Protein AF-0000000087668836 (afdb_homodimer)

Organism: NCBI:txid484088

Sequence (204 aa):
MNFQMLLDLPRLQRLVADLQRLKVGSVKASSLLDIPTLNDWSFTKRAEACLAGVVHDHPTLPDGHQIITSQLFAHYVEDDKHFVRTLSRWYRIGSPAPEVKSMNFQMLLDLPRLQRLVADLQRLKVGSVKASSLLDIPTLNDWSFTKRAEACLAGVVHDHPTLPDGHQIITSQLFAHYVEDDKHFVRTLSRWYRIGSPAPEVKS

InterPro domains:
  IPR046574 Protein of unknown function DUF6634 [PF20339] (30-95)

Foldseek 3Di:
DDKDFPDDPVVVVVVVVVVVCVVVVNDDPVVVPPDDDDPPDDDDDDDADWDWDFDDPDPPDHGGDIDTFAHWTMWDDDPNWIWTQHPVGIDTDDDDDDPPDD/DDKDFPDDPVVVVVVVVVVVCVVVVNDDPVVVPPDDDDPPDDDDDDDADWDWDFDDPDPPDHGGDIDTFAHWTMWDDDPNWIWTQHPVGIDTDDDDDDPPDD

pLDDT: mean 96.04, std 6.74, range [51.47, 98.88]

Nearest PDB structures (foldseek):
  6mf4-assembly1_A  TM=1.968E-01  e=4.634E+00  Saccharomyces cerevisiae S288C
  5yvq-assembly1_A  TM=1.169E-01  e=1.268E+00  Muvirus mu
  6mf4-assembly1_A  TM=1.969E-01  e=4.634E+00  Saccharomyces cerevisiae S288C
  5yvq-assembly1_A  TM=1.170E-01  e=1.268E+00  Muvirus mu

Radius of gyration: 19.55 Å; Cα contacts (8 Å, |Δi|>4): 421; chains: 2; bounding box: 45×54×46 Å

Secondary structure (DSSP, 8-state):
-EEEESS-HHHHHHHHHHHHHHHTT---GGG--SS-EEEEEEEEEEEEEEEEEEEES-SSSPTTEEEE---EEEEEEETTEEEEEESS-EEEE-PBPPP---/-EEEESS-HHHHHHHHHHHHHHHTT---GGG--SS-EEEEEEEEEEEEEEEEEEEES-SSSPTTEEEE---EEEEEEETTEEEEEESS-EEEE-PBPPP---

Solvent-accessible surface area (backbone atoms only — not comparable to full-atom values): 11352 Å² total; per-residue (Å²): 122,51,72,48,69,74,56,65,62,70,47,53,52,51,41,53,52,53,54,49,33,51,74,74,63,70,66,48,72,83,76,59,71,91,46,23,36,32,28,51,26,45,83,45,68,44,80,37,53,23,41,32,25,31,33,31,71,40,93,83,53,63,69,69,40,77,46,69,56,52,46,60,40,32,43,38,37,47,95,92,39,42,33,36,35,28,55,83,50,57,32,36,51,61,53,63,44,77,77,79,78,125,120,51,73,47,70,74,56,64,62,69,47,54,52,52,40,52,51,53,52,50,33,52,73,73,64,68,64,48,72,84,76,60,72,90,46,22,36,32,28,51,26,45,84,45,69,44,80,37,53,22,40,32,24,32,32,31,70,39,94,84,51,63,68,70,40,78,46,68,56,53,45,62,41,32,42,39,38,47,96,91,40,43,32,36,34,27,55,82,49,59,31,36,50,61,52,62,43,78,77,80,76,124

Structure (mmCIF, N/CA/C/O backbone):
data_AF-0000000087668836-model_v1
#
loop_
_entity.id
_entity.type
_entity.pdbx_description
1 polymer 'Uncharacterized protein'
#
loop_
_atom_site.group_PDB
_atom_site.id
_atom_site.type_symbol
_atom_site.label_atom_id
_atom_site.label_alt_id
_atom_site.label_comp_id
_atom_site.label_asym_id
_atom_site.label_entity_id
_atom_site.label_seq_id
_atom_site.pdbx_PDB_ins_code
_atom_site.Cartn_x
_atom_site.Cartn_y
_atom_site.Cartn_z
_atom_site.occupancy
_atom_site.B_iso_or_equiv
_atom_site.auth_seq_id
_atom_site.auth_comp_id
_atom_site.auth_asym_id
_atom_site.auth_atom_id
_atom_site.pdbx_PDB_model_num
ATOM 1 N N . MET A 1 1 ? -6.324 -25.719 1.537 1 81.25 1 MET A N 1
ATOM 2 C CA . MET A 1 1 ? -6.184 -24.312 1.185 1 81.25 1 MET A CA 1
ATOM 3 C C . MET A 1 1 ? -5.477 -23.547 2.297 1 81.25 1 MET A C 1
ATOM 5 O O . MET A 1 1 ? -5.836 -23.672 3.469 1 81.25 1 MET A O 1
ATOM 9 N N . ASN A 1 2 ? -4.348 -22.984 1.979 1 94.69 2 ASN A N 1
ATOM 10 C CA . ASN A 1 2 ? -3.578 -22.172 2.912 1 94.69 2 ASN A CA 1
ATOM 11 C C . ASN A 1 2 ? -3.324 -20.766 2.355 1 94.69 2 ASN A C 1
ATOM 13 O O . ASN A 1 2 ? -3.32 -20.578 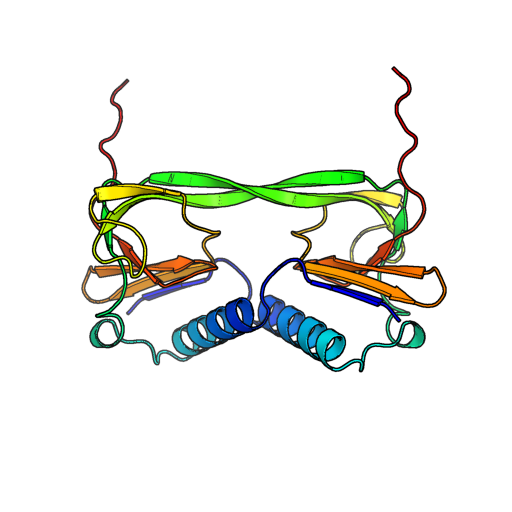1.14 1 94.69 2 ASN A O 1
ATOM 17 N N . PHE A 1 3 ? -3.336 -19.828 3.25 1 96.88 3 PHE A N 1
ATOM 18 C CA . PHE A 1 3 ? -3.004 -18.484 2.779 1 96.88 3 PHE A CA 1
ATOM 19 C C . PHE A 1 3 ? -2.244 -17.703 3.85 1 96.88 3 PHE A C 1
ATOM 21 O O . PHE A 1 3 ? -2.301 -18.062 5.031 1 96.88 3 PHE A O 1
ATOM 28 N N . GLN A 1 4 ? -1.453 -16.734 3.42 1 97.25 4 GLN A N 1
ATOM 29 C CA . GLN A 1 4 ? -0.744 -15.789 4.266 1 97.25 4 GLN A CA 1
ATOM 30 C C . GLN A 1 4 ? -1.009 -14.352 3.818 1 97.25 4 GLN A C 1
ATOM 32 O O . GLN A 1 4 ? -0.907 -14.039 2.631 1 97.25 4 GLN A O 1
ATOM 37 N N . MET A 1 5 ? -1.438 -13.547 4.762 1 97.62 5 MET A N 1
ATOM 38 C CA . MET A 1 5 ? -1.585 -12.125 4.484 1 97.62 5 MET A CA 1
ATOM 39 C C . MET A 1 5 ? -0.364 -11.344 4.965 1 97.62 5 MET A C 1
ATOM 41 O O . MET A 1 5 ? 0.106 -11.555 6.086 1 97.62 5 MET A O 1
ATOM 45 N N . LEU A 1 6 ? 0.096 -10.484 4.109 1 96.31 6 LEU A N 1
ATOM 46 C CA . LEU A 1 6 ? 1.335 -9.773 4.41 1 96.31 6 LEU A CA 1
ATOM 47 C C . LEU A 1 6 ? 1.049 -8.469 5.148 1 96.31 6 LEU A C 1
ATOM 49 O O . LEU A 1 6 ? 1.954 -7.875 5.734 1 96.31 6 LEU A O 1
ATOM 53 N N . LEU A 1 7 ? -0.198 -8.047 5.168 1 94.62 7 LEU A N 1
ATOM 54 C CA . LEU A 1 7 ? -0.606 -6.848 5.891 1 94.62 7 LEU A CA 1
ATOM 55 C C . LEU A 1 7 ? -1.899 -7.09 6.66 1 94.62 7 LEU A C 1
ATOM 57 O O . LEU A 1 7 ? -2.732 -7.898 6.246 1 94.62 7 LEU A O 1
ATOM 61 N N . ASP A 1 8 ? -2.059 -6.406 7.727 1 95.75 8 ASP A N 1
ATOM 62 C CA . ASP A 1 8 ? -3.242 -6.488 8.578 1 95.75 8 ASP A CA 1
ATOM 63 C C . ASP A 1 8 ? -4.48 -5.984 7.844 1 95.75 8 ASP A C 1
ATOM 65 O O . ASP A 1 8 ? -4.543 -4.816 7.449 1 95.75 8 ASP A O 1
ATOM 69 N N . LEU A 1 9 ? -5.48 -6.867 7.684 1 98.25 9 LEU A N 1
ATOM 70 C CA . LEU A 1 9 ? -6.676 -6.523 6.922 1 98.25 9 LEU A CA 1
ATOM 71 C C . LEU A 1 9 ? -7.418 -5.359 7.566 1 98.25 9 LEU A C 1
ATOM 73 O O . LEU A 1 9 ? -7.836 -4.426 6.879 1 98.25 9 LEU A O 1
ATOM 77 N N . PRO A 1 10 ? -7.633 -5.301 8.898 1 98.25 10 PRO A N 1
ATOM 78 C CA . PRO A 1 10 ? -8.312 -4.16 9.516 1 98.25 10 PRO A CA 1
ATOM 79 C C . PRO A 1 10 ? -7.629 -2.828 9.211 1 98.25 10 PRO A C 1
ATOM 81 O O . PRO A 1 10 ? -8.297 -1.8 9.086 1 98.25 10 PRO A O 1
ATOM 84 N N . ARG A 1 11 ? -6.352 -2.861 9.102 1 97.88 11 ARG A N 1
ATOM 85 C CA . ARG A 1 11 ? -5.609 -1.648 8.766 1 97.88 11 ARG A CA 1
ATOM 86 C C . ARG A 1 11 ? -5.969 -1.151 7.371 1 97.88 11 ARG A C 1
ATOM 88 O O . ARG A 1 11 ? -6.172 0.047 7.168 1 97.88 11 ARG A O 1
ATOM 95 N N . LEU A 1 12 ? -6.047 -2.029 6.422 1 98.56 12 LEU A N 1
ATOM 96 C CA . LEU A 1 12 ? -6.422 -1.689 5.055 1 98.56 12 LEU A CA 1
ATOM 97 C C . LEU A 1 12 ? -7.871 -1.213 4.992 1 98.56 12 LEU A C 1
ATOM 99 O O . LEU A 1 12 ? -8.188 -0.281 4.25 1 98.56 12 LEU A O 1
ATOM 103 N N . GLN A 1 13 ? -8.711 -1.855 5.77 1 98.81 13 GLN A N 1
ATOM 104 C CA . GLN A 1 13 ? -10.125 -1.483 5.801 1 98.81 13 GLN A CA 1
ATOM 105 C C . GLN A 1 13 ? -10.312 -0.081 6.371 1 98.81 13 GLN A C 1
ATOM 107 O O . GLN A 1 13 ? -11.141 0.689 5.883 1 98.81 13 GLN A O 1
ATOM 112 N N . ARG A 1 14 ? -9.555 0.248 7.391 1 98.38 14 ARG A N 1
ATOM 113 C CA . ARG A 1 14 ? -9.617 1.592 7.957 1 98.38 14 ARG A CA 1
ATOM 114 C C . ARG A 1 14 ? -9.141 2.633 6.949 1 98.38 14 ARG A C 1
ATOM 116 O O . ARG A 1 14 ? -9.711 3.725 6.863 1 98.38 14 ARG A O 1
ATOM 123 N N . LEU A 1 15 ? -8.102 2.262 6.191 1 98.69 15 LEU A N 1
ATOM 124 C CA . LEU A 1 15 ? -7.617 3.15 5.141 1 98.69 15 LEU A CA 1
ATOM 125 C C . LEU A 1 15 ? -8.703 3.404 4.102 1 98.69 15 LEU A C 1
ATOM 127 O O . LEU A 1 15 ? -8.992 4.555 3.764 1 98.69 15 LEU A O 1
ATOM 131 N N . VAL A 1 16 ? -9.32 2.379 3.607 1 98.81 16 VAL A N 1
ATOM 132 C CA . VAL A 1 16 ? -10.344 2.494 2.578 1 98.81 16 VAL A CA 1
ATOM 133 C C . VAL A 1 16 ? -11.516 3.328 3.102 1 98.81 16 VAL A C 1
ATOM 135 O O . VAL A 1 16 ? -12.062 4.164 2.379 1 98.81 16 VAL A O 1
ATOM 138 N N . ALA A 1 17 ? -11.867 3.125 4.379 1 98.56 17 ALA A N 1
ATOM 139 C CA . ALA A 1 17 ? -12.938 3.904 4.988 1 98.56 17 ALA A CA 1
ATOM 140 C C . ALA A 1 17 ? -12.594 5.391 5.008 1 98.56 17 ALA A C 1
ATOM 142 O O . ALA A 1 17 ? -13.43 6.234 4.691 1 98.56 17 ALA A O 1
ATOM 143 N N . ASP A 1 18 ? -11.414 5.691 5.41 1 98.38 18 ASP A N 1
ATOM 144 C CA . ASP A 1 18 ? -10.984 7.086 5.473 1 98.38 18 ASP A CA 1
ATOM 145 C C . ASP A 1 18 ? -10.969 7.719 4.086 1 98.38 18 ASP A C 1
ATOM 147 O O . ASP A 1 18 ? -11.375 8.867 3.914 1 98.38 18 ASP A O 1
ATOM 151 N N . LEU A 1 19 ? -10.539 6.992 3.047 1 98.44 19 LEU A N 1
ATOM 152 C CA . LEU A 1 19 ? -10.477 7.512 1.685 1 98.44 19 LEU A CA 1
ATOM 153 C C . LEU A 1 19 ? -11.875 7.715 1.117 1 98.44 19 LEU A C 1
ATOM 155 O O . LEU A 1 19 ? -12.117 8.672 0.374 1 98.44 19 LEU A O 1
ATOM 159 N N . GLN A 1 20 ? -12.789 6.801 1.473 1 98.38 20 GLN A N 1
ATOM 160 C CA . GLN A 1 20 ? -14.18 6.969 1.072 1 98.38 20 GLN A CA 1
ATOM 161 C C . GLN A 1 20 ? -14.773 8.242 1.672 1 98.38 20 GLN A C 1
ATOM 163 O O . GLN A 1 20 ? -15.484 8.984 0.989 1 98.38 20 GLN A O 1
ATOM 168 N N . ARG A 1 21 ? -14.531 8.445 2.945 1 97.44 21 ARG A N 1
ATOM 169 C CA . ARG A 1 21 ? -15.016 9.664 3.596 1 97.44 21 ARG A CA 1
ATOM 170 C C . ARG A 1 21 ? -14.477 10.906 2.902 1 97.44 21 ARG A C 1
ATOM 172 O O . ARG A 1 21 ? -15.188 11.906 2.758 1 97.44 21 ARG A O 1
ATOM 179 N N . LEU A 1 22 ? -13.195 10.883 2.486 1 96.75 22 LEU A N 1
ATOM 180 C CA . LEU A 1 22 ? -12.609 11.992 1.743 1 96.75 22 LEU A CA 1
ATOM 181 C C . LEU A 1 22 ? -13.352 12.227 0.43 1 96.75 22 LEU A C 1
ATOM 183 O O . LEU A 1 22 ? -13.711 13.359 0.103 1 96.75 22 LEU A O 1
ATOM 187 N N . LYS A 1 23 ? -13.578 11.141 -0.277 1 96.38 23 LYS A N 1
ATOM 188 C CA . LYS A 1 23 ? -14.195 11.203 -1.596 1 96.38 23 LYS A CA 1
ATOM 189 C C . LYS A 1 23 ? -15.586 11.836 -1.517 1 96.38 23 LYS A C 1
ATOM 191 O O . LYS A 1 23 ? -15.969 12.625 -2.385 1 96.38 23 LYS A O 1
ATOM 196 N N . VAL A 1 24 ? -16.312 11.57 -0.438 1 96.56 24 VAL A N 1
ATOM 197 C CA . VAL A 1 24 ? -17.688 12.039 -0.368 1 96.56 24 VAL A CA 1
ATOM 198 C C . VAL A 1 24 ? -17.75 13.359 0.389 1 96.56 24 VAL A C 1
ATOM 200 O O . VAL A 1 24 ? -18.828 13.898 0.627 1 96.56 24 VAL A O 1
ATOM 203 N N . GLY A 1 25 ? -16.641 13.82 0.886 1 94.44 25 GLY A N 1
ATOM 204 C CA . GLY A 1 25 ? -16.562 15.141 1.49 1 94.44 25 GLY A CA 1
ATOM 205 C C . GLY A 1 25 ? -17 15.156 2.941 1 94.44 25 GLY A C 1
ATOM 206 O O . GLY A 1 25 ? -17.469 16.188 3.441 1 94.44 25 GLY A O 1
ATOM 207 N N . SER A 1 26 ? -16.844 13.984 3.641 1 95.38 26 SER A N 1
ATOM 208 C CA . SER A 1 26 ? -17.328 13.914 5.012 1 95.38 26 SER A CA 1
ATOM 209 C C . SER A 1 26 ? -16.188 14.047 6.016 1 95.38 26 SER A C 1
ATOM 211 O O . SER A 1 26 ? -16.406 13.961 7.227 1 95.38 26 SER A O 1
ATOM 213 N N . VAL A 1 27 ? -15.039 14.211 5.594 1 95.06 27 VAL A N 1
ATOM 214 C CA . VAL A 1 27 ? -13.922 14.484 6.492 1 95.06 27 VAL A CA 1
ATOM 215 C C . VAL A 1 27 ? -13.867 15.977 6.809 1 95.06 27 VAL A C 1
ATOM 217 O O . VAL A 1 27 ? -13.984 16.812 5.91 1 95.06 27 VAL A O 1
ATOM 220 N N . LYS A 1 28 ? -13.75 16.266 8.086 1 94.25 28 LYS A N 1
ATOM 221 C CA . LYS A 1 28 ? -13.508 17.609 8.562 1 94.25 28 LYS A CA 1
ATOM 222 C C . LYS A 1 28 ? -12.234 17.688 9.398 1 94.25 28 LYS A C 1
ATOM 224 O O . LYS A 1 28 ? -11.945 16.781 10.188 1 94.25 28 LYS A O 1
ATOM 229 N N . ALA A 1 29 ? -11.547 18.781 9.188 1 93.62 29 ALA A N 1
ATOM 230 C CA . ALA A 1 29 ? -10.328 18.984 9.969 1 93.62 29 ALA A CA 1
ATOM 231 C C . ALA A 1 29 ? -10.609 18.875 11.469 1 93.62 29 ALA A C 1
ATOM 233 O O . ALA A 1 29 ? -9.797 18.344 12.219 1 93.62 29 ALA A O 1
ATOM 234 N N . SER A 1 30 ? -11.719 19.328 11.891 1 92.06 30 SER A N 1
ATOM 235 C CA . SER A 1 30 ? -12.086 19.328 13.305 1 92.06 30 SER A CA 1
ATOM 236 C C . SER A 1 30 ? -12.273 17.922 13.844 1 92.06 30 SER A C 1
ATOM 238 O O . SER A 1 30 ? -12.211 17.688 15.055 1 92.06 30 SER A O 1
ATOM 240 N N . SER A 1 31 ? -12.508 16.984 12.859 1 91.06 31 SER A N 1
ATOM 241 C CA . SER A 1 31 ? -12.68 15.594 13.273 1 91.06 31 SER A CA 1
ATOM 242 C C . SER A 1 31 ? -11.344 14.859 13.352 1 91.06 31 SER A C 1
ATOM 244 O O . SER A 1 31 ? -11.258 13.766 13.906 1 91.06 31 SER A O 1
ATOM 246 N N . LEU A 1 32 ? -10.281 15.484 12.812 1 93 32 LEU A N 1
ATOM 247 C CA . LEU A 1 32 ? -8.938 14.922 12.836 1 93 32 LEU A CA 1
ATOM 248 C C . LEU A 1 32 ? -8.109 15.523 13.969 1 93 32 LEU A C 1
ATOM 250 O O . LEU A 1 32 ? -7 16.016 13.742 1 93 32 LEU A O 1
ATOM 254 N N . LEU A 1 33 ? -8.531 15.695 15.188 1 85.06 33 LEU A N 1
ATOM 255 C CA . LEU A 1 33 ? -7.859 16.406 16.266 1 85.06 33 LEU A CA 1
ATOM 256 C C . LEU A 1 33 ? -6.988 15.445 17.078 1 85.06 33 LEU A C 1
ATOM 258 O O . LEU A 1 33 ? -6.016 15.867 17.703 1 85.06 33 LEU A O 1
ATOM 262 N N . ASP A 1 34 ? -7.191 14.078 17.031 1 90.56 34 ASP A N 1
ATOM 263 C CA . ASP A 1 34 ? -6.422 13.125 17.828 1 90.56 34 ASP A CA 1
ATOM 264 C C . ASP A 1 34 ? -5.445 12.336 16.953 1 90.56 34 ASP A C 1
ATOM 266 O O . ASP A 1 34 ? -5.27 11.133 17.141 1 90.56 34 ASP A O 1
ATOM 270 N N . ILE A 1 35 ? -4.832 13.125 16.047 1 98 35 ILE A N 1
ATOM 271 C CA . ILE A 1 35 ? -3.877 12.453 15.18 1 98 35 ILE A CA 1
ATOM 272 C C . ILE A 1 35 ? -2.48 13.023 15.398 1 98 35 ILE A C 1
ATOM 274 O O . ILE A 1 35 ? -2.332 14.164 15.852 1 98 35 ILE A O 1
ATOM 278 N N . PRO A 1 36 ? -1.409 12.289 15.172 1 98.56 36 PRO A N 1
ATOM 279 C CA . PRO A 1 36 ? -0.043 12.781 15.344 1 98.56 36 PRO A CA 1
ATOM 280 C C . PRO A 1 36 ? 0.308 13.898 14.352 1 98.56 36 PRO A C 1
ATOM 282 O O . PRO A 1 36 ? -0.307 14 13.289 1 98.56 36 PRO A O 1
ATOM 285 N N . THR A 1 37 ? 1.262 14.734 14.766 1 98.69 37 THR A N 1
ATOM 286 C CA . THR A 1 37 ? 1.821 15.766 13.906 1 98.69 37 THR A CA 1
ATOM 287 C C . THR A 1 37 ? 3.221 15.383 13.438 1 98.69 37 THR A C 1
ATOM 289 O O . THR A 1 37 ? 4.027 14.883 14.219 1 98.69 37 THR A O 1
ATOM 292 N N . LEU A 1 38 ? 3.562 15.664 12.203 1 98.88 38 LEU A N 1
ATOM 293 C CA . LEU A 1 38 ? 4.895 15.445 11.648 1 98.88 38 LEU A CA 1
ATOM 294 C C . LEU A 1 38 ? 5.555 16.766 11.289 1 98.88 38 LEU A C 1
ATOM 296 O O . LEU A 1 38 ? 5.09 17.484 10.391 1 98.88 38 LEU A O 1
ATOM 300 N N . ASN A 1 39 ? 6.59 17.109 11.945 1 98.69 39 ASN A N 1
ATOM 301 C CA . ASN A 1 39 ? 7.359 18.312 11.703 1 98.69 39 ASN A CA 1
ATOM 302 C C . ASN A 1 39 ? 8.711 18.016 11.062 1 98.69 39 ASN A C 1
ATOM 304 O O . ASN A 1 39 ? 9.117 16.844 10.992 1 98.69 39 ASN A O 1
ATOM 308 N N . ASP A 1 40 ? 9.391 19.062 10.523 1 98.56 40 ASP A N 1
ATOM 309 C CA . ASP A 1 40 ? 10.68 18.891 9.859 1 98.56 40 ASP A CA 1
ATOM 310 C C . ASP A 1 40 ? 10.633 17.75 8.852 1 98.56 40 ASP A C 1
ATOM 312 O O . ASP A 1 40 ? 11.523 16.891 8.828 1 98.56 40 ASP A O 1
ATOM 316 N N . TRP A 1 41 ? 9.516 17.781 8.195 1 98.81 41 TRP A N 1
ATOM 317 C CA . TRP A 1 41 ? 9.258 16.641 7.328 1 98.81 41 TRP A CA 1
ATOM 318 C C . TRP A 1 41 ? 9.883 16.844 5.953 1 98.81 41 TRP A C 1
ATOM 320 O O . TRP A 1 41 ? 10.117 17.984 5.535 1 98.81 41 TRP A O 1
ATOM 330 N N . SER A 1 42 ? 10.172 15.766 5.227 1 98.75 42 SER A N 1
ATOM 331 C CA . SER A 1 42 ? 10.586 15.727 3.826 1 98.75 42 SER A CA 1
ATOM 332 C C . SER A 1 42 ? 10.062 14.469 3.131 1 98.75 42 SER A C 1
ATOM 334 O O . SER A 1 42 ? 9.797 13.453 3.781 1 98.75 42 SER A O 1
ATOM 336 N N . PHE A 1 43 ? 9.906 14.602 1.8 1 98.44 43 PHE A N 1
ATOM 337 C CA . PHE A 1 43 ? 9.555 13.43 1.01 1 98.44 43 PHE A CA 1
ATOM 338 C C . PHE A 1 43 ? 10.711 12.438 0.959 1 98.44 43 PHE A C 1
ATOM 340 O O . PHE A 1 43 ? 11.867 12.844 0.849 1 98.44 43 PHE A O 1
ATOM 347 N N . THR A 1 44 ? 10.391 11.219 1.055 1 98.5 44 THR A N 1
ATOM 348 C CA . THR A 1 44 ? 11.344 10.141 0.849 1 98.5 44 THR A CA 1
ATOM 349 C C . THR A 1 44 ? 10.648 8.906 0.274 1 98.5 44 THR A C 1
ATOM 351 O O . THR A 1 44 ? 9.555 9.008 -0.287 1 98.5 44 THR A O 1
ATOM 354 N N . LYS A 1 45 ? 11.336 7.797 0.231 1 98.56 45 LYS A N 1
ATOM 355 C CA . LYS A 1 45 ? 10.789 6.555 -0.306 1 98.56 45 LYS A CA 1
ATOM 356 C C . LYS A 1 45 ? 11.117 5.371 0.599 1 98.56 45 LYS A C 1
ATOM 358 O O . LYS A 1 45 ? 12.125 5.387 1.312 1 98.56 45 LYS A O 1
ATOM 363 N N . ARG A 1 46 ? 10.242 4.441 0.598 1 97.94 46 ARG A N 1
ATOM 364 C CA . ARG A 1 46 ? 10.508 3.17 1.268 1 97.94 46 ARG A CA 1
ATOM 365 C C . ARG A 1 46 ? 10.328 1.998 0.311 1 97.94 46 ARG A C 1
ATOM 367 O O . ARG A 1 46 ? 9.602 2.105 -0.682 1 97.94 46 ARG A O 1
ATOM 374 N N . ALA A 1 47 ? 11 0.891 0.673 1 98 47 ALA A N 1
ATOM 375 C CA . ALA A 1 47 ? 10.93 -0.311 -0.154 1 98 47 ALA A CA 1
ATOM 376 C C . ALA A 1 47 ? 9.727 -1.164 0.218 1 98 47 ALA A C 1
ATOM 378 O O . ALA A 1 47 ? 9.438 -1.363 1.4 1 98 47 ALA A O 1
ATOM 379 N N . GLU A 1 48 ? 9.016 -1.627 -0.856 1 97.81 48 GLU A N 1
ATOM 380 C CA . GLU A 1 48 ? 7.945 -2.598 -0.668 1 97.81 48 GLU A CA 1
ATOM 381 C C . GLU A 1 48 ? 8.203 -3.867 -1.475 1 97.81 48 GLU A C 1
ATOM 383 O O . GLU A 1 48 ? 8.688 -3.803 -2.607 1 97.81 48 GLU A O 1
ATOM 388 N N . ALA A 1 49 ? 7.852 -4.992 -0.945 1 98.06 49 ALA A N 1
ATOM 389 C CA . ALA A 1 49 ? 8.062 -6.285 -1.592 1 98.06 49 ALA A CA 1
ATOM 390 C C . ALA A 1 49 ? 7.152 -6.449 -2.805 1 98.06 49 ALA A C 1
ATOM 392 O O . ALA A 1 49 ? 5.957 -6.156 -2.732 1 98.06 49 ALA A O 1
ATOM 393 N N . CYS A 1 50 ? 7.727 -6.957 -3.893 1 98.75 50 CYS A N 1
ATOM 394 C CA . CYS A 1 50 ? 7.004 -7.281 -5.117 1 98.75 50 CYS A CA 1
ATOM 395 C C . CYS A 1 50 ? 7.699 -8.406 -5.875 1 98.75 50 CYS A C 1
ATOM 397 O O . CYS A 1 50 ? 8.594 -9.062 -5.336 1 98.75 50 CYS A O 1
ATOM 399 N N . LEU A 1 51 ? 7.191 -8.727 -7.02 1 98.81 51 LEU A N 1
ATOM 400 C CA . LEU A 1 51 ? 7.785 -9.773 -7.844 1 98.81 51 LEU A CA 1
ATOM 401 C C . LEU A 1 51 ? 8.203 -9.227 -9.203 1 98.81 51 LEU A C 1
ATOM 403 O O . LEU A 1 51 ? 7.516 -8.375 -9.773 1 98.81 51 LEU A O 1
ATOM 407 N N . ALA A 1 52 ? 9.297 -9.672 -9.695 1 98.88 52 ALA A N 1
ATOM 408 C CA . ALA A 1 52 ? 9.68 -9.539 -11.102 1 98.88 52 ALA A CA 1
ATOM 409 C C . ALA A 1 52 ? 9.477 -10.859 -11.844 1 98.88 52 ALA A C 1
ATOM 411 O O . ALA A 1 52 ? 9.695 -11.938 -11.281 1 98.88 52 ALA A O 1
ATOM 412 N N . GLY A 1 53 ? 9.039 -10.742 -13.109 1 98.81 53 GLY A N 1
ATOM 413 C CA . GLY A 1 53 ? 8.875 -11.961 -13.883 1 98.81 53 GLY A CA 1
ATOM 414 C C . GLY A 1 53 ? 8.312 -11.719 -15.273 1 98.81 53 GLY A C 1
ATOM 415 O O . GLY A 1 53 ? 8.195 -10.57 -15.703 1 98.81 53 GLY A O 1
ATOM 416 N N . VAL A 1 54 ? 8.031 -12.812 -15.953 1 98.88 54 VAL A N 1
ATOM 417 C CA . VAL A 1 54 ? 7.477 -12.797 -17.297 1 98.88 54 VAL A CA 1
ATOM 418 C C . VAL A 1 54 ? 5.98 -13.094 -17.25 1 98.88 54 VAL A C 1
ATOM 420 O O . VAL A 1 54 ? 5.57 -14.133 -16.719 1 98.88 54 VAL A O 1
ATOM 423 N N . VAL A 1 55 ? 5.156 -12.172 -17.812 1 98.81 55 VAL A N 1
ATOM 424 C CA . VAL A 1 55 ? 3.715 -12.281 -17.625 1 98.81 55 VAL A CA 1
ATOM 425 C C . VAL A 1 55 ? 3.068 -12.898 -18.859 1 98.81 55 VAL A C 1
ATOM 427 O O . VAL A 1 55 ? 3.529 -12.688 -19.984 1 98.81 55 VAL A O 1
ATOM 430 N N . HIS A 1 56 ? 2.023 -13.648 -18.656 1 98.5 56 HIS A N 1
ATOM 431 C CA . HIS A 1 56 ? 1.158 -14.211 -19.688 1 98.5 56 HIS A CA 1
ATOM 432 C C . HIS A 1 56 ? -0.313 -14.047 -19.328 1 98.5 56 HIS A C 1
ATOM 434 O O . HIS A 1 56 ? -0.663 -14.008 -18.141 1 98.5 56 HIS A O 1
ATOM 440 N N . ASP A 1 57 ? -1.223 -13.867 -20.375 1 97.94 57 ASP A N 1
ATOM 441 C CA . ASP A 1 57 ? -2.672 -13.781 -20.219 1 97.94 57 ASP A CA 1
ATOM 442 C C . ASP A 1 57 ? -3.062 -12.523 -19.438 1 97.94 57 ASP A C 1
ATOM 444 O O . ASP A 1 57 ? -4.012 -12.547 -18.656 1 97.94 57 ASP A O 1
ATOM 448 N N . HIS A 1 58 ? -2.16 -11.586 -19.516 1 97.88 58 HIS A N 1
ATOM 449 C CA . HIS A 1 58 ? -2.488 -10.305 -18.906 1 97.88 58 HIS A CA 1
ATOM 450 C C . HIS A 1 58 ? -3.553 -9.57 -19.719 1 97.88 58 HIS A C 1
ATOM 452 O O . HIS A 1 58 ? -3.531 -9.594 -20.953 1 97.88 58 HIS A O 1
ATOM 458 N N . PRO A 1 59 ? -4.438 -8.852 -19.109 1 96.25 59 PRO A N 1
ATOM 459 C CA . PRO A 1 59 ? -5.539 -8.211 -19.828 1 96.25 59 PRO A CA 1
ATOM 460 C C . PRO A 1 59 ? -5.055 -7.141 -20.812 1 96.25 59 PRO A C 1
ATOM 462 O O . PRO A 1 59 ? -5.699 -6.898 -21.828 1 96.25 59 PRO A O 1
ATOM 465 N N . THR A 1 60 ? -3.916 -6.555 -20.484 1 96.69 60 THR A N 1
ATOM 466 C CA . THR A 1 60 ? -3.555 -5.395 -21.297 1 96.69 60 THR A CA 1
ATOM 467 C C . THR A 1 60 ? -2.133 -5.531 -21.828 1 96.69 60 THR A C 1
ATOM 469 O O . THR A 1 60 ? -1.732 -4.797 -22.734 1 96.69 60 THR A O 1
ATOM 472 N N . LEU A 1 61 ? -1.33 -6.328 -21.219 1 97.38 61 LEU A N 1
ATOM 473 C CA . LEU A 1 61 ? 0.065 -6.477 -21.609 1 97.38 61 LEU A CA 1
ATOM 474 C C . LEU A 1 61 ? 0.246 -7.691 -22.516 1 97.38 61 LEU A C 1
ATOM 476 O O . LEU A 1 61 ? -0.396 -8.727 -22.312 1 97.38 61 LEU A O 1
ATOM 480 N N . PRO A 1 62 ? 1.166 -7.629 -23.453 1 97.62 62 PRO A N 1
ATOM 481 C CA . PRO A 1 62 ? 1.429 -8.789 -24.297 1 97.62 62 PRO A CA 1
ATOM 482 C C . PRO A 1 62 ? 2.088 -9.938 -23.547 1 97.62 62 PRO A C 1
ATOM 484 O O . PRO A 1 62 ? 2.863 -9.703 -22.609 1 97.62 62 PRO A O 1
ATOM 487 N N . ASP A 1 63 ? 1.763 -11.117 -24.047 1 98.31 63 ASP A N 1
ATOM 488 C CA . ASP A 1 63 ? 2.4 -12.297 -23.469 1 98.31 63 ASP A CA 1
ATOM 489 C C . ASP A 1 63 ? 3.92 -12.227 -23.625 1 98.31 63 ASP A C 1
ATOM 491 O O . ASP A 1 63 ? 4.426 -11.836 -24.672 1 98.31 63 ASP A O 1
ATOM 495 N N . GLY A 1 64 ? 4.605 -12.641 -22.547 1 98.38 64 GLY A N 1
ATOM 496 C CA . GLY A 1 64 ? 6.055 -12.719 -22.625 1 98.38 64 GLY A CA 1
ATOM 497 C C . GLY A 1 64 ? 6.75 -11.461 -22.156 1 98.38 64 GLY A C 1
ATOM 498 O O . GLY A 1 64 ? 7.98 -11.406 -22.109 1 98.38 64 GLY A O 1
ATOM 499 N N . HIS A 1 65 ? 6.027 -10.461 -21.797 1 98.38 65 HIS A N 1
ATOM 500 C CA . HIS A 1 65 ? 6.609 -9.211 -21.297 1 98.38 65 HIS A CA 1
ATOM 501 C C . HIS A 1 65 ? 7.168 -9.383 -19.891 1 98.38 65 HIS A C 1
ATOM 503 O O . HIS A 1 65 ? 6.547 -10.023 -19.047 1 98.38 65 HIS A O 1
ATOM 509 N N . GLN A 1 66 ? 8.367 -8.789 -19.672 1 98.62 66 GLN A N 1
ATOM 510 C CA . GLN A 1 66 ? 8.922 -8.688 -18.328 1 98.62 66 GLN A CA 1
ATOM 511 C C . GLN A 1 66 ? 8.242 -7.57 -17.531 1 98.62 66 GLN A C 1
ATOM 513 O O . GLN A 1 66 ? 8.133 -6.441 -18.016 1 98.62 66 GLN A O 1
ATOM 518 N N . ILE A 1 67 ? 7.793 -7.98 -16.297 1 98.75 67 ILE A N 1
ATOM 519 C CA . ILE A 1 67 ? 7.141 -6.949 -15.492 1 98.75 67 ILE A CA 1
ATOM 520 C C . ILE A 1 67 ? 7.68 -6.988 -14.062 1 98.75 67 ILE A C 1
ATOM 522 O O . ILE A 1 67 ? 8.344 -7.949 -13.672 1 98.75 67 ILE A O 1
ATOM 526 N N . ILE A 1 68 ? 7.543 -5.922 -13.328 1 98.69 68 ILE A N 1
ATOM 527 C CA . ILE A 1 68 ? 7.582 -5.836 -11.875 1 98.69 68 ILE A CA 1
ATOM 528 C C . ILE A 1 68 ? 6.184 -5.562 -11.336 1 98.69 68 ILE A C 1
ATOM 530 O O . ILE A 1 68 ? 5.527 -4.605 -11.75 1 98.69 68 ILE A O 1
ATOM 534 N N . THR A 1 69 ? 5.656 -6.379 -10.5 1 98.62 69 THR A N 1
ATOM 535 C CA . THR A 1 69 ? 4.289 -6.234 -10.008 1 98.62 69 THR A CA 1
ATOM 536 C C . THR A 1 69 ? 4.191 -5.074 -9.023 1 98.62 69 THR A C 1
ATOM 538 O O . THR A 1 69 ? 5.211 -4.52 -8.602 1 98.62 69 THR A O 1
ATOM 541 N N . SER A 1 70 ? 2.979 -4.73 -8.68 1 97.81 70 SER A N 1
ATOM 542 C CA . SER A 1 70 ? 2.734 -3.873 -7.527 1 97.81 70 SER A CA 1
ATOM 543 C C . SER A 1 70 ? 3 -4.617 -6.223 1 97.81 70 SER A C 1
ATOM 545 O O . SER A 1 70 ? 3.434 -5.77 -6.234 1 97.81 70 SER A O 1
ATOM 547 N N . GLN A 1 71 ? 2.887 -3.984 -5.109 1 98.31 71 GLN A N 1
ATOM 548 C CA . GLN A 1 71 ? 3.188 -4.516 -3.785 1 98.31 71 GLN A CA 1
ATOM 549 C C . GLN A 1 71 ? 2.396 -5.793 -3.512 1 98.31 71 GLN A C 1
ATOM 551 O O . GLN A 1 71 ? 1.217 -5.883 -3.857 1 98.31 71 GLN A O 1
ATOM 556 N N . LEU A 1 72 ? 2.984 -6.758 -2.834 1 98.75 72 LEU A N 1
ATOM 557 C CA . LEU A 1 72 ? 2.348 -8.008 -2.436 1 98.75 72 LEU A CA 1
ATOM 558 C C . LEU A 1 72 ? 1.493 -7.812 -1.188 1 98.75 72 LEU A C 1
ATOM 560 O O . LEU A 1 72 ? 1.929 -7.176 -0.226 1 98.75 72 LEU A O 1
ATOM 564 N N . PHE A 1 73 ? 0.302 -8.508 -1.192 1 98.81 73 PHE A N 1
ATOM 565 C CA . PHE A 1 73 ? -0.565 -8.383 -0.026 1 98.81 73 PHE A CA 1
ATOM 566 C C . PHE A 1 73 ? -0.921 -9.758 0.528 1 98.81 73 PHE A C 1
ATOM 568 O O . PHE A 1 73 ? -1.229 -9.891 1.714 1 98.81 73 PHE A O 1
ATOM 575 N N . ALA A 1 74 ? -0.93 -10.805 -0.37 1 98.69 74 ALA A N 1
ATOM 576 C CA . ALA A 1 74 ? -1.279 -12.133 0.118 1 98.69 74 ALA A CA 1
ATOM 577 C C . ALA A 1 74 ? -0.725 -13.219 -0.803 1 98.69 74 ALA A C 1
ATOM 579 O O . ALA A 1 74 ? -0.534 -12.984 -1.999 1 98.69 74 ALA A O 1
ATOM 580 N N . HIS A 1 75 ? -0.412 -14.273 -0.239 1 98.44 75 HIS A N 1
ATOM 581 C CA . HIS A 1 75 ? -0.075 -15.531 -0.896 1 98.44 75 HIS A CA 1
ATOM 582 C C . HIS A 1 75 ? -1.113 -16.609 -0.594 1 98.44 75 HIS A C 1
ATOM 584 O O . HIS A 1 75 ? -1.502 -16.797 0.562 1 98.44 75 HIS A O 1
ATOM 590 N N .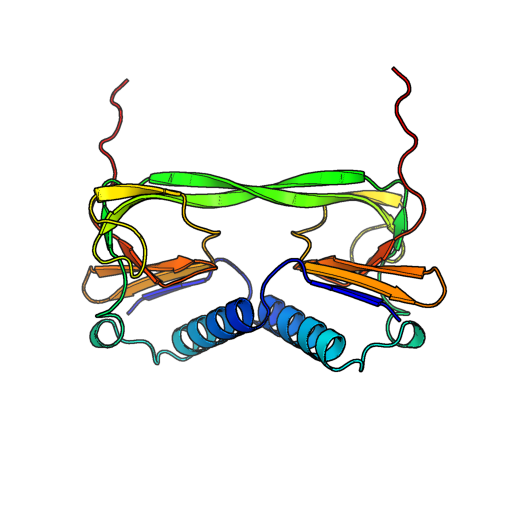 TYR A 1 76 ? -1.675 -17.172 -1.591 1 98.38 76 TYR A N 1
ATOM 591 C CA . TYR A 1 76 ? -2.711 -18.188 -1.512 1 98.38 76 TYR A CA 1
ATOM 592 C C . TYR A 1 76 ? -2.281 -19.453 -2.244 1 98.38 76 TYR A C 1
ATOM 594 O O . TYR A 1 76 ? -1.798 -19.391 -3.377 1 98.38 76 TYR A O 1
ATOM 602 N N . VAL A 1 77 ? -2.391 -20.672 -1.589 1 97.69 77 VAL A N 1
ATOM 603 C CA . VAL A 1 77 ? -1.992 -21.953 -2.158 1 97.69 77 VAL A CA 1
ATOM 604 C C . VAL A 1 77 ? -3.16 -22.938 -2.092 1 97.69 77 VAL A C 1
ATOM 606 O O . VAL A 1 77 ? -3.785 -23.094 -1.04 1 97.69 77 VAL A O 1
ATOM 609 N N . GLU A 1 78 ? -3.494 -23.484 -3.156 1 96.94 78 GLU A N 1
ATOM 610 C CA . GLU A 1 78 ? -4.477 -24.562 -3.246 1 96.94 78 GLU A CA 1
ATOM 611 C C . GLU A 1 78 ? -4.055 -25.609 -4.277 1 96.94 78 GLU A C 1
ATOM 613 O O . GLU A 1 78 ? -3.73 -25.266 -5.418 1 96.94 78 GLU A O 1
ATOM 618 N N . ASP A 1 79 ? -4.051 -26.891 -3.846 1 95 79 ASP A N 1
ATOM 619 C CA . ASP A 1 79 ? -3.705 -28 -4.723 1 95 79 ASP A CA 1
ATOM 620 C C . ASP A 1 79 ? -2.355 -27.766 -5.398 1 95 79 ASP A C 1
ATOM 622 O O . ASP A 1 79 ? -2.232 -27.906 -6.617 1 95 79 ASP A O 1
ATOM 626 N N . ASP A 1 80 ? -1.362 -27.203 -4.688 1 94.88 80 ASP A N 1
ATOM 627 C CA . ASP A 1 80 ? 0.027 -27 -5.086 1 94.88 80 ASP A CA 1
ATOM 628 C C . ASP A 1 80 ? 0.143 -25.906 -6.133 1 94.88 80 ASP A C 1
ATOM 630 O O . ASP A 1 80 ? 1.184 -25.75 -6.773 1 94.88 80 ASP A O 1
ATOM 634 N N . LYS A 1 81 ? -0.977 -25.234 -6.32 1 96.62 81 LYS A N 1
ATOM 635 C CA . LYS A 1 81 ? -0.963 -24.031 -7.137 1 96.62 81 LYS A CA 1
ATOM 636 C C . LYS A 1 81 ? -0.794 -22.781 -6.273 1 96.62 81 LYS A C 1
ATOM 638 O O . LYS A 1 81 ? -1.383 -22.688 -5.195 1 96.62 81 LYS A O 1
ATOM 643 N N . HIS A 1 82 ? 0.084 -21.922 -6.688 1 97.94 82 HIS A N 1
ATOM 644 C CA . HIS A 1 82 ? 0.404 -20.703 -5.938 1 97.94 82 HIS A CA 1
ATOM 645 C C . HIS 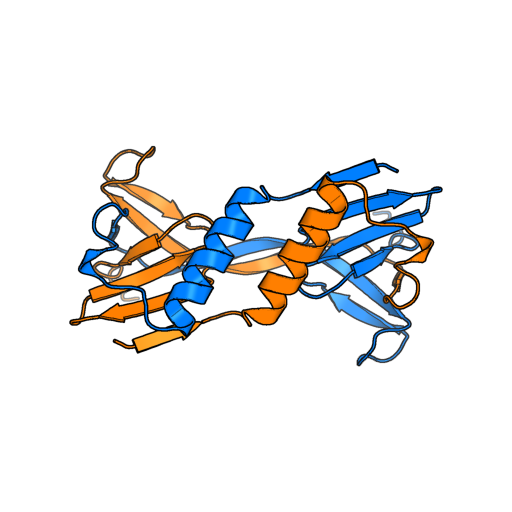A 1 82 ? -0.214 -19.484 -6.59 1 97.94 82 HIS A C 1
ATOM 647 O O . HIS A 1 82 ? -0.141 -19.312 -7.809 1 97.94 82 HIS A O 1
ATOM 653 N N . PHE A 1 83 ? -0.832 -18.656 -5.797 1 98.56 83 PHE A N 1
ATOM 654 C CA . PHE A 1 83 ? -1.401 -17.375 -6.199 1 98.56 83 PHE A CA 1
ATOM 655 C C . PHE A 1 83 ? -0.922 -16.25 -5.281 1 98.56 83 PHE A C 1
ATOM 657 O O . PHE A 1 83 ? -0.707 -16.469 -4.086 1 98.56 83 PHE A O 1
ATOM 664 N N . VAL A 1 84 ? -0.72 -15.078 -5.836 1 98.81 84 VAL A N 1
ATOM 665 C CA . VAL A 1 84 ? -0.428 -13.906 -5.02 1 98.81 84 VAL A CA 1
ATOM 666 C C . VAL A 1 84 ? -1.391 -12.773 -5.375 1 98.81 84 VAL A C 1
ATOM 668 O O . VAL A 1 84 ? -1.751 -12.602 -6.543 1 98.81 84 VAL A O 1
ATOM 671 N N . ARG A 1 85 ? -1.846 -12.117 -4.367 1 98.75 85 ARG A N 1
ATOM 672 C CA . ARG A 1 85 ? -2.629 -10.898 -4.555 1 98.75 85 ARG A CA 1
ATOM 673 C C . ARG A 1 85 ? -1.762 -9.656 -4.379 1 98.75 85 ARG A C 1
ATOM 675 O O . ARG A 1 85 ? -1.262 -9.398 -3.283 1 98.75 85 ARG A O 1
ATOM 682 N N . THR A 1 86 ? -1.565 -8.906 -5.461 1 98.62 86 THR A N 1
ATOM 683 C CA . THR A 1 86 ? -0.878 -7.621 -5.414 1 98.62 86 THR A CA 1
ATOM 684 C C . THR A 1 86 ? -1.88 -6.477 -5.297 1 98.62 86 THR A C 1
ATOM 686 O O . THR A 1 86 ? -3.09 -6.707 -5.227 1 98.62 86 THR A O 1
ATOM 689 N N . LEU A 1 87 ? -1.334 -5.293 -5.191 1 98.12 87 LEU A N 1
ATOM 690 C CA . LEU A 1 87 ? -2.221 -4.137 -5.164 1 98.12 87 LEU A CA 1
ATOM 691 C C . LEU A 1 87 ? -3.121 -4.113 -6.398 1 98.12 87 LEU A C 1
ATOM 693 O O . LEU A 1 87 ? -4.293 -3.738 -6.309 1 98.12 87 LEU A O 1
ATOM 697 N N . SER A 1 88 ? -2.67 -4.535 -7.539 1 97.44 88 SER A N 1
ATOM 698 C CA . SER A 1 88 ? -3.385 -4.375 -8.805 1 97.44 88 SER A CA 1
ATOM 699 C C . SER A 1 88 ? -4.285 -5.574 -9.086 1 97.44 88 SER A C 1
ATOM 701 O O . SER A 1 88 ? -5.445 -5.406 -9.461 1 97.44 88 SER A O 1
ATOM 703 N N . ARG A 1 89 ? -3.756 -6.82 -8.984 1 97.94 89 ARG A N 1
ATOM 704 C CA . ARG A 1 89 ? -4.527 -7.996 -9.367 1 97.94 89 ARG A CA 1
ATOM 705 C C . ARG A 1 89 ? -3.918 -9.266 -8.789 1 97.94 89 ARG A C 1
ATOM 707 O O . ARG A 1 89 ? -2.871 -9.219 -8.148 1 97.94 89 ARG A O 1
ATOM 714 N N . TRP A 1 90 ? -4.676 -10.375 -8.961 1 98.62 90 TRP A N 1
ATOM 715 C CA . TRP A 1 90 ? -4.168 -11.711 -8.688 1 98.62 90 TRP A CA 1
ATOM 716 C C . TRP A 1 90 ? -3.186 -12.156 -9.766 1 98.62 90 TRP A C 1
ATOM 718 O O . TRP A 1 90 ? -3.391 -11.883 -10.945 1 98.62 90 TRP A O 1
ATOM 728 N N . TYR A 1 91 ? -2.184 -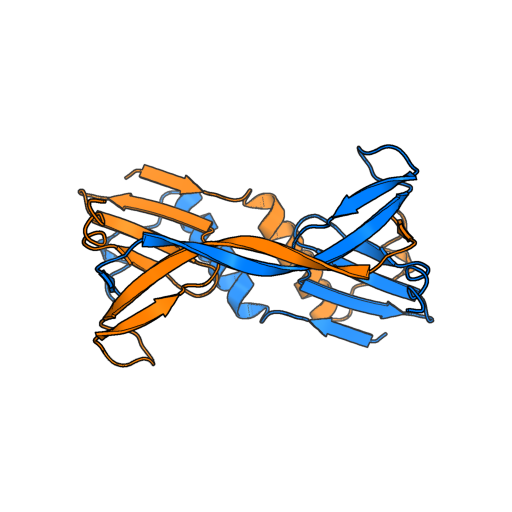12.898 -9.375 1 98.75 91 TYR A N 1
ATOM 729 C CA . TYR A 1 91 ? -1.318 -13.641 -10.289 1 98.75 91 TYR A CA 1
ATOM 730 C C . TYR A 1 91 ? -1.25 -15.109 -9.898 1 98.75 91 TYR A C 1
ATOM 732 O O . TYR A 1 91 ? -1.175 -15.445 -8.719 1 98.75 91 TYR A O 1
ATOM 740 N N . ARG A 1 92 ? -1.332 -15.891 -10.906 1 98.62 92 ARG A N 1
ATOM 741 C CA . ARG A 1 92 ? -0.831 -17.25 -10.727 1 98.62 92 ARG A CA 1
ATOM 742 C C . ARG A 1 92 ? 0.69 -17.297 -10.828 1 98.62 92 ARG A C 1
ATOM 744 O O . ARG A 1 92 ? 1.277 -16.656 -11.711 1 98.62 92 ARG A O 1
ATOM 751 N N . ILE A 1 93 ? 1.298 -18.016 -9.969 1 98.5 93 ILE A N 1
ATOM 752 C CA . ILE A 1 93 ? 2.756 -18.016 -9.922 1 98.5 93 ILE A CA 1
ATOM 753 C C . ILE A 1 93 ? 3.283 -19.344 -10.484 1 98.5 93 ILE A C 1
ATOM 755 O O . ILE A 1 93 ? 2.9 -20.422 -10.016 1 98.5 93 ILE A O 1
ATOM 759 N N . GLY A 1 94 ? 4.043 -19.234 -11.492 1 98.06 94 GLY A N 1
ATOM 760 C CA . GLY A 1 94 ? 4.66 -20.391 -12.117 1 98.06 94 GLY A CA 1
ATOM 761 C C . GLY A 1 94 ? 6.039 -20.703 -11.555 1 98.06 94 GLY A C 1
ATOM 762 O O . GLY A 1 94 ? 6.242 -20.688 -10.344 1 98.06 94 GLY A O 1
ATOM 763 N N . SER A 1 95 ? 6.988 -20.984 -12.469 1 97.44 95 SER A N 1
ATOM 764 C CA . SER A 1 95 ? 8.328 -21.391 -12.055 1 97.44 95 SER A CA 1
ATOM 765 C C . SER A 1 95 ? 9.188 -20.188 -11.695 1 97.44 95 SER A C 1
ATOM 767 O O . SER A 1 95 ? 9.109 -19.141 -12.352 1 97.44 95 SER A O 1
ATOM 769 N N . PRO A 1 96 ? 10.039 -20.328 -10.703 1 98.12 96 PRO A N 1
ATOM 770 C CA . PRO A 1 96 ? 10.953 -19.234 -10.359 1 98.12 96 PRO A CA 1
ATOM 771 C C . PRO A 1 96 ? 12.055 -19.047 -11.398 1 98.12 96 PRO A C 1
ATOM 773 O O . PRO A 1 96 ? 12.32 -19.938 -12.203 1 98.12 96 PRO A O 1
ATOM 776 N N . ALA A 1 97 ? 12.625 -17.859 -11.367 1 97.62 97 ALA A N 1
ATOM 777 C CA . ALA A 1 97 ? 13.828 -17.625 -12.156 1 97.62 97 ALA A CA 1
ATOM 778 C C . ALA A 1 97 ? 14.961 -18.547 -11.719 1 97.62 97 ALA A C 1
ATOM 780 O O . ALA A 1 97 ? 15.109 -18.844 -10.531 1 97.62 97 ALA A O 1
ATOM 781 N N . PRO A 1 98 ? 15.703 -19 -12.688 1 93.25 98 PRO A N 1
ATOM 782 C CA . PRO A 1 98 ? 16.844 -19.844 -12.32 1 93.25 98 PRO A CA 1
ATOM 783 C C . PRO A 1 98 ? 17.844 -19.125 -11.414 1 93.25 98 PRO A C 1
ATOM 785 O O . PRO A 1 98 ? 18.016 -17.922 -11.531 1 93.25 98 PRO A O 1
ATOM 788 N N . GLU A 1 99 ? 18.344 -19.781 -10.422 1 86.81 99 GLU A N 1
ATOM 789 C CA . GLU A 1 99 ? 19.359 -19.219 -9.539 1 86.81 99 GLU A CA 1
ATOM 790 C C . GLU A 1 99 ? 20.625 -18.859 -10.312 1 86.81 99 GLU A C 1
ATOM 792 O O . GLU A 1 99 ? 21.031 -19.594 -11.211 1 86.81 99 GLU A O 1
ATOM 797 N N . VAL A 1 100 ? 20.938 -17.625 -10.297 1 71 100 VAL A N 1
ATOM 798 C CA . VAL A 1 100 ? 22.219 -17.281 -10.898 1 71 100 VAL A CA 1
ATOM 799 C C . VAL A 1 100 ? 23.344 -17.891 -10.078 1 71 100 VAL A C 1
ATOM 801 O O . VAL A 1 100 ? 23.438 -17.656 -8.867 1 71 100 VAL A O 1
ATOM 804 N N . LYS A 1 101 ? 23.688 -19.109 -10.469 1 62.84 101 LYS A N 1
ATOM 805 C CA . LYS A 1 101 ? 24.891 -19.688 -9.859 1 62.84 101 LYS A CA 1
ATOM 806 C C . LYS A 1 101 ? 26.078 -18.75 -9.992 1 62.84 101 LYS A C 1
ATOM 808 O O . LYS A 1 101 ? 26.359 -18.234 -11.078 1 62.84 101 LYS A O 1
ATOM 813 N N . SER A 1 102 ? 26.406 -18 -8.906 1 51.69 102 SER A N 1
ATOM 814 C CA . SER A 1 102 ? 27.734 -17.422 -8.953 1 51.69 102 SER A CA 1
ATOM 815 C C . SER A 1 102 ? 28.797 -18.5 -9.164 1 51.69 102 SER A C 1
ATOM 817 O O . SER A 1 102 ? 28.625 -19.641 -8.734 1 51.69 102 SER A O 1
ATOM 819 N N . MET B 1 1 ? -12.055 23.125 1.181 1 81.88 1 MET B N 1
ATOM 820 C CA . MET B 1 1 ? -11.492 21.797 1.414 1 81.88 1 MET B CA 1
ATOM 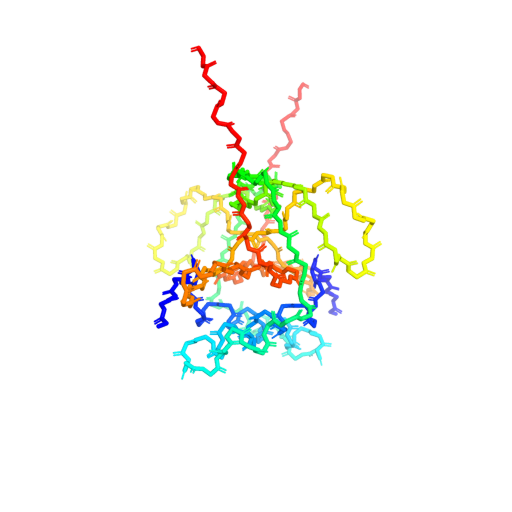821 C C . MET B 1 1 ? -11.062 21.156 0.102 1 81.88 1 MET B C 1
ATOM 823 O O . MET B 1 1 ? -11.82 21.141 -0.872 1 81.88 1 MET B O 1
ATOM 827 N N . ASN B 1 2 ? -9.812 20.859 -0.003 1 94.88 2 ASN B N 1
ATOM 828 C CA . ASN B 1 2 ? -9.25 20.188 -1.175 1 94.88 2 ASN B CA 1
ATOM 829 C C . ASN B 1 2 ? -8.523 18.906 -0.794 1 94.88 2 ASN B C 1
ATOM 831 O O . ASN B 1 2 ? -8.062 18.766 0.342 1 94.88 2 ASN B O 1
ATOM 835 N N . PHE B 1 3 ? -8.633 17.938 -1.675 1 96.62 3 PHE B N 1
ATOM 836 C CA . PHE B 1 3 ? -7.871 16.719 -1.397 1 96.62 3 PHE B CA 1
ATOM 837 C C . PHE B 1 3 ? -7.367 16.094 -2.691 1 96.62 3 PHE B C 1
ATOM 839 O O . PHE B 1 3 ? -7.898 16.359 -3.77 1 96.62 3 PHE B O 1
ATOM 846 N N . GLN B 1 4 ? -6.285 15.336 -2.598 1 97.25 4 GLN B N 1
ATOM 847 C CA . GLN B 1 4 ? -5.715 14.531 -3.67 1 97.25 4 GLN B CA 1
ATOM 848 C C . GLN B 1 4 ? -5.48 13.094 -3.211 1 97.25 4 GLN B C 1
ATOM 850 O O . GLN B 1 4 ? -4.91 12.867 -2.143 1 97.25 4 GLN B O 1
ATOM 855 N N . MET B 1 5 ? -6.012 12.164 -3.971 1 97.62 5 MET B N 1
ATOM 856 C CA . MET B 1 5 ? -5.723 10.758 -3.711 1 97.62 5 MET B CA 1
ATOM 857 C C . MET B 1 5 ? -4.609 10.25 -4.617 1 97.62 5 MET B C 1
ATOM 859 O O . MET B 1 5 ? -4.621 10.5 -5.824 1 97.62 5 MET B O 1
ATOM 863 N N . LEU B 1 6 ? -3.695 9.555 -4.012 1 96.25 6 LEU B N 1
ATOM 864 C CA . LEU B 1 6 ? -2.512 9.133 -4.754 1 96.25 6 LEU B CA 1
ATOM 865 C C . LEU B 1 6 ? -2.738 7.77 -5.402 1 96.25 6 LEU B C 1
ATOM 867 O O . LEU B 1 6 ? -1.991 7.375 -6.301 1 96.25 6 LEU B O 1
ATOM 871 N N . LEU B 1 7 ? -3.771 7.062 -4.996 1 94.62 7 LEU B N 1
ATOM 872 C CA . LEU B 1 7 ? -4.133 5.777 -5.586 1 94.62 7 LEU B CA 1
ATOM 873 C C . LEU B 1 7 ? -5.633 5.699 -5.848 1 94.62 7 LEU B C 1
ATOM 875 O O . LEU B 1 7 ? -6.426 6.305 -5.125 1 94.62 7 LEU B O 1
ATOM 879 N N . ASP B 1 8 ? -5.992 4.969 -6.832 1 95.69 8 ASP B N 1
ATOM 880 C CA . ASP B 1 8 ? -7.387 4.773 -7.219 1 95.69 8 ASP B CA 1
ATOM 881 C C . ASP B 1 8 ? -8.156 4.027 -6.133 1 95.69 8 ASP B C 1
ATOM 883 O O . ASP B 1 8 ? -7.82 2.891 -5.793 1 95.69 8 ASP B O 1
ATOM 887 N N . LEU B 1 9 ? -9.219 4.664 -5.609 1 98.19 9 LEU B N 1
ATOM 888 C CA . LEU B 1 9 ? -9.977 4.09 -4.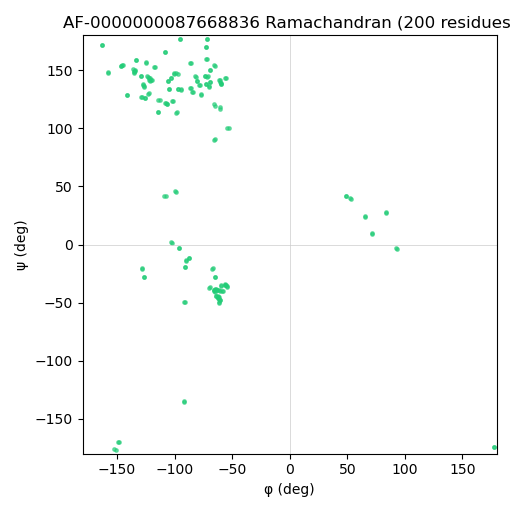508 1 98.19 9 LEU B CA 1
ATOM 889 C C . LEU B 1 9 ? -10.609 2.76 -4.914 1 98.19 9 LEU B C 1
ATOM 891 O O . LEU B 1 9 ? -10.547 1.783 -4.164 1 98.19 9 LEU B O 1
ATOM 895 N N . PRO B 1 10 ? -11.234 2.605 -6.098 1 98.25 10 PRO B N 1
ATOM 896 C CA . PRO B 1 10 ? -11.797 1.317 -6.5 1 98.25 10 PRO B CA 1
ATOM 897 C C . PRO B 1 10 ? -10.773 0.19 -6.488 1 98.25 10 PRO B C 1
ATOM 899 O O . PRO B 1 10 ? -11.109 -0.958 -6.188 1 98.25 10 PRO B O 1
ATOM 902 N N . ARG B 1 11 ? -9.578 0.511 -6.82 1 97.88 11 ARG B N 1
ATOM 903 C CA . ARG B 1 11 ? -8.516 -0.49 -6.805 1 97.88 11 ARG B CA 1
ATOM 904 C C . ARG B 1 11 ? -8.258 -0.998 -5.391 1 97.88 11 ARG B C 1
ATOM 906 O O . ARG B 1 11 ? -8.102 -2.201 -5.176 1 97.88 11 ARG B O 1
ATOM 913 N N . LEU B 1 12 ? -8.203 -0.122 -4.43 1 98.56 12 LEU B N 1
ATOM 914 C CA . LEU B 1 12 ? -8.016 -0.482 -3.031 1 98.56 12 LEU B CA 1
ATOM 915 C C . LEU B 1 12 ? -9.211 -1.273 -2.504 1 98.56 12 LEU B C 1
ATOM 917 O O . LEU B 1 12 ? -9.039 -2.225 -1.739 1 98.56 12 LEU B O 1
ATOM 921 N N . GLN B 1 13 ? -10.383 -0.864 -2.924 1 98.81 13 GLN B N 1
ATOM 922 C CA . GLN B 1 13 ? -11.602 -1.547 -2.49 1 98.81 13 GLN B CA 1
ATOM 923 C C . GLN B 1 13 ? -11.641 -2.977 -3.02 1 98.81 13 GLN B C 1
ATOM 925 O O . GLN B 1 13 ? -12.055 -3.896 -2.309 1 98.81 13 GLN B O 1
ATOM 930 N N . ARG B 1 14 ? -11.227 -3.172 -4.258 1 98.31 14 ARG B N 1
ATOM 931 C CA . ARG B 1 14 ? -11.172 -4.52 -4.82 1 98.31 14 ARG B CA 1
ATOM 932 C C . ARG B 1 14 ? -10.164 -5.383 -4.078 1 98.31 14 ARG B C 1
ATOM 934 O O . ARG B 1 14 ? -10.398 -6.57 -3.844 1 98.31 14 ARG B O 1
ATOM 941 N N . LEU B 1 15 ? -9.039 -4.758 -3.693 1 98.69 15 LEU B N 1
ATOM 942 C CA . LEU B 1 15 ? -8.047 -5.473 -2.906 1 98.69 15 LEU B CA 1
ATOM 943 C C . LEU B 1 15 ? -8.625 -5.922 -1.57 1 98.69 15 LEU B C 1
ATOM 945 O O . LEU B 1 15 ? -8.508 -7.094 -1.203 1 98.69 15 LEU B O 1
ATOM 949 N N . VAL B 1 16 ? -9.25 -5.047 -0.858 1 98.81 16 VAL B N 1
ATOM 950 C CA . VAL B 1 16 ? -9.812 -5.352 0.454 1 98.81 16 VAL B CA 1
ATOM 951 C C . VAL B 1 16 ? -10.867 -6.449 0.323 1 98.81 16 VAL B C 1
ATOM 953 O O . VAL B 1 16 ? -10.93 -7.359 1.153 1 98.81 16 VAL B O 1
ATOM 956 N N . ALA B 1 17 ? -11.664 -6.371 -0.741 1 98.56 17 ALA B N 1
ATOM 957 C CA . ALA B 1 17 ? -12.672 -7.398 -0.98 1 98.56 17 ALA B CA 1
ATOM 958 C C . ALA B 1 17 ? -12.031 -8.766 -1.181 1 98.56 17 ALA B C 1
ATOM 960 O O . ALA B 1 17 ? -12.5 -9.766 -0.629 1 98.56 17 ALA B O 1
ATOM 961 N N . ASP B 1 18 ? -11.023 -8.812 -1.98 1 98.31 18 ASP B N 1
ATOM 962 C CA . ASP B 1 18 ? -10.344 -10.07 -2.244 1 98.31 18 ASP B CA 1
ATOM 963 C C . ASP B 1 18 ? -9.711 -10.633 -0.971 1 98.31 18 ASP B C 1
ATOM 965 O O . ASP B 1 18 ? -9.773 -11.836 -0.719 1 98.31 18 ASP B O 1
ATOM 969 N N . LEU B 1 19 ? -9.133 -9.789 -0.109 1 98.44 19 LEU B N 1
ATOM 970 C CA . LEU B 1 19 ? -8.492 -10.227 1.128 1 98.44 19 LEU B CA 1
ATOM 971 C C . LEU B 1 19 ? -9.531 -10.719 2.129 1 98.44 19 LEU B C 1
ATOM 973 O O . LEU B 1 19 ? -9.289 -11.672 2.871 1 98.44 19 LEU B O 1
ATOM 977 N N . GLN B 1 20 ? -10.688 -10.039 2.148 1 98.38 20 GLN B N 1
ATOM 978 C CA . GLN B 1 20 ? -11.781 -10.5 2.994 1 98.38 20 GLN B CA 1
ATOM 979 C C . GLN B 1 20 ? -12.242 -11.898 2.584 1 98.38 20 GLN B C 1
ATOM 981 O O . GLN B 1 20 ? -12.492 -12.75 3.439 1 98.38 20 GLN B O 1
ATOM 986 N N . ARG B 1 21 ? -12.406 -12.102 1.291 1 97.44 21 ARG B N 1
ATOM 987 C CA . ARG B 1 21 ? -12.805 -13.414 0.799 1 97.44 21 ARG B CA 1
ATOM 988 C C . ARG B 1 21 ? -11.797 -14.484 1.217 1 97.44 21 ARG B C 1
ATOM 990 O O . ARG B 1 21 ? -12.172 -15.602 1.559 1 97.44 21 ARG B O 1
ATOM 997 N N . LEU B 1 22 ? -10.492 -14.148 1.169 1 96.75 22 LEU B N 1
ATOM 998 C CA . LEU B 1 22 ? -9.453 -15.07 1.622 1 96.75 22 LEU B CA 1
ATOM 999 C C . LEU B 1 22 ? -9.633 -15.406 3.1 1 96.75 22 LEU B C 1
ATOM 1001 O O . LEU B 1 22 ? -9.594 -16.578 3.484 1 96.75 22 LEU B O 1
ATOM 1005 N N . LYS B 1 23 ? -9.836 -14.383 3.889 1 96.44 23 LYS B N 1
ATOM 1006 C CA . LYS B 1 23 ? -9.938 -14.531 5.336 1 96.44 23 LYS B CA 1
ATOM 1007 C C . LYS B 1 23 ? -11.094 -15.453 5.715 1 96.44 23 LYS B C 1
ATOM 1009 O O . LYS B 1 23 ? -10.969 -16.266 6.633 1 96.44 23 LYS B O 1
ATOM 1014 N N . VAL B 1 24 ? -12.18 -15.398 4.953 1 96.56 24 VAL B N 1
ATOM 1015 C CA . VAL B 1 24 ? -13.359 -16.156 5.344 1 96.56 24 VAL B CA 1
ATOM 1016 C C . VAL B 1 24 ? -13.375 -17.5 4.602 1 96.56 24 VAL B C 1
ATOM 1018 O O . VAL B 1 24 ? -14.328 -18.266 4.723 1 96.56 24 VAL B O 1
ATOM 1021 N N . GLY B 1 25 ? -12.43 -17.719 3.742 1 94.31 25 GLY B N 1
ATOM 1022 C CA . GLY B 1 25 ? -12.273 -19.016 3.096 1 94.31 25 GLY B CA 1
ATOM 1023 C C . GLY B 1 25 ? -13.172 -19.188 1.884 1 94.31 25 GLY B C 1
ATOM 1024 O O . GLY B 1 25 ? -13.539 -20.312 1.53 1 94.31 25 GLY B O 1
ATOM 1025 N N . SER B 1 26 ? -13.516 -18.031 1.213 1 95.31 26 SER B N 1
ATOM 1026 C CA . SER B 1 26 ? -14.453 -18.125 0.097 1 95.31 26 SER B CA 1
ATOM 1027 C C . SER B 1 26 ? -13.727 -18.031 -1.241 1 95.31 26 SER B C 1
ATOM 1029 O O . SER B 1 26 ? -14.359 -18.047 -2.299 1 95.31 26 SER B O 1
ATOM 1031 N N . VAL B 1 27 ? -12.492 -17.938 -1.241 1 95 27 VAL B N 1
ATOM 1032 C CA . VAL B 1 27 ? -11.727 -17.984 -2.48 1 95 27 VAL B CA 1
ATOM 1033 C C . VAL B 1 27 ? -11.453 -19.438 -2.859 1 95 27 VAL B C 1
ATOM 1035 O O . VAL B 1 27 ? -11.07 -20.25 -2.01 1 95 27 VAL B O 1
ATOM 1038 N N . LYS B 1 28 ? -11.727 -19.734 -4.109 1 94.12 28 LYS B N 1
ATOM 1039 C CA . LYS B 1 28 ? -11.375 -21.016 -4.695 1 94.12 28 LYS B CA 1
ATOM 1040 C C . LYS B 1 28 ? -10.469 -20.844 -5.914 1 94.12 28 LYS B C 1
ATOM 1042 O O . LYS B 1 28 ? -10.68 -19.922 -6.715 1 94.12 28 LYS B O 1
ATOM 1047 N N . ALA B 1 29 ? -9.523 -21.75 -5.992 1 93.44 29 ALA B N 1
ATOM 1048 C CA . ALA B 1 29 ? -8.625 -21.703 -7.145 1 93.44 29 ALA B CA 1
ATOM 1049 C C . ALA B 1 29 ? -9.414 -21.719 -8.453 1 93.44 29 ALA B C 1
ATOM 1051 O O . ALA B 1 29 ? -9.047 -21.031 -9.414 1 93.44 29 ALA B O 1
ATOM 1052 N N . SER B 1 30 ? -10.461 -22.406 -8.5 1 91.81 30 SER B N 1
ATOM 1053 C CA . SER B 1 30 ? -11.273 -22.562 -9.703 1 91.81 30 SER B CA 1
ATOM 1054 C C . SER B 1 30 ? -11.945 -21.25 -10.086 1 91.81 30 SER B C 1
ATOM 1056 O O . SER B 1 30 ? -12.352 -21.062 -11.234 1 91.81 30 SER B O 1
ATOM 1058 N N . SER B 1 31 ? -12.047 -20.344 -9.047 1 90.88 31 SER B N 1
ATOM 1059 C CA . SER B 1 31 ? -12.656 -19.047 -9.312 1 90.88 31 SER B CA 1
ATOM 1060 C C . SER B 1 31 ? -11.625 -18.047 -9.812 1 90.88 31 SER B C 1
ATOM 1062 O O . SER B 1 31 ? -11.984 -16.969 -10.312 1 90.88 31 SER B O 1
ATOM 1064 N N . LEU B 1 32 ? -10.328 -18.406 -9.703 1 92.5 32 LEU B N 1
ATOM 1065 C CA . LEU B 1 32 ? -9.234 -17.547 -10.164 1 92.5 32 LEU B CA 1
ATOM 1066 C C . LEU B 1 32 ? -8.742 -18 -11.539 1 92.5 32 LEU B C 1
ATOM 1068 O O . LEU B 1 32 ? -7.547 -18.25 -11.719 1 92.5 32 LEU B O 1
ATOM 1072 N N . LEU B 1 33 ? -9.508 -18.297 -12.539 1 84.69 33 LEU B N 1
ATOM 1073 C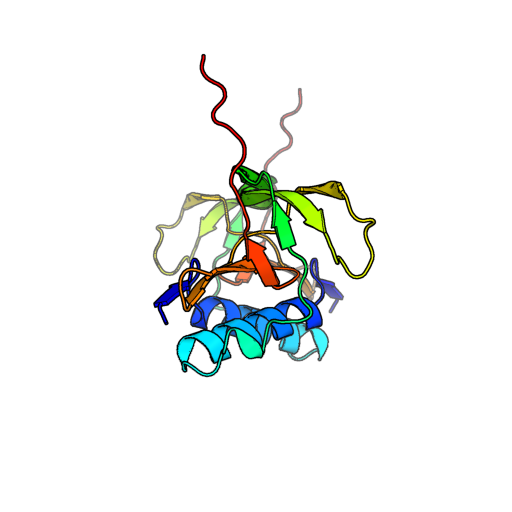 CA . LEU B 1 33 ? -9.117 -18.875 -13.82 1 84.69 33 LEU B CA 1
ATOM 1074 C C . LEU B 1 33 ? -8.797 -17.781 -14.836 1 84.69 33 LEU B C 1
ATOM 1076 O O . LEU B 1 33 ? -8.008 -18 -15.758 1 84.69 33 LEU B O 1
ATOM 1080 N N . ASP B 1 34 ? -9.25 -16.484 -14.656 1 90.5 34 ASP B N 1
ATOM 1081 C CA . ASP B 1 34 ? -9.016 -15.422 -15.633 1 90.5 34 ASP B CA 1
ATOM 1082 C C . ASP B 1 34 ? -8.008 -14.406 -15.109 1 90.5 34 ASP B C 1
ATOM 1084 O O . ASP B 1 34 ? -8.172 -13.203 -15.305 1 90.5 34 ASP B O 1
ATOM 1088 N N . ILE B 1 35 ? -6.977 -15.016 -14.484 1 97.94 35 ILE B N 1
ATOM 1089 C CA . ILE B 1 35 ? -5.965 -14.102 -13.961 1 97.94 35 ILE B CA 1
ATOM 1090 C C . ILE B 1 35 ? -4.633 -14.352 -14.672 1 97.94 35 ILE B C 1
ATOM 1092 O O . ILE B 1 35 ? -4.395 -15.445 -15.188 1 97.94 35 ILE B O 1
ATOM 1096 N N . PRO B 1 36 ? -3.746 -13.375 -14.789 1 98.56 36 PRO B N 1
ATOM 1097 C CA . PRO B 1 36 ? -2.443 -13.562 -15.43 1 98.56 36 PRO B CA 1
ATOM 1098 C C . PRO B 1 36 ? -1.538 -14.523 -14.672 1 98.56 36 PRO B C 1
ATOM 1100 O O . PRO B 1 36 ? -1.714 -14.719 -13.461 1 98.56 36 PRO B O 1
ATOM 1103 N N . THR B 1 37 ? -0.625 -15.141 -15.422 1 98.62 37 THR B N 1
ATOM 1104 C CA . THR B 1 37 ? 0.412 -15.992 -14.844 1 98.62 37 THR B CA 1
ATOM 1105 C C . THR B 1 37 ? 1.765 -15.289 -14.867 1 98.62 37 THR B C 1
ATOM 1107 O O . THR B 1 37 ? 2.121 -14.648 -15.859 1 98.62 37 THR B O 1
ATOM 1110 N N . LEU B 1 38 ? 2.557 -15.438 -13.836 1 98.88 38 LEU B N 1
ATOM 1111 C CA . LEU B 1 38 ? 3.912 -14.906 -13.75 1 98.88 38 LEU B CA 1
ATOM 1112 C C . LEU B 1 38 ? 4.938 -16.031 -13.695 1 98.88 38 LEU B C 1
ATOM 1114 O O . LEU B 1 38 ? 4.98 -16.797 -12.719 1 98.88 38 LEU B O 1
ATOM 1118 N N . ASN B 1 39 ? 5.742 -16.156 -14.68 1 98.62 39 ASN B N 1
ATOM 1119 C CA . ASN B 1 39 ? 6.797 -17.156 -14.758 1 98.62 39 ASN B CA 1
ATOM 1120 C C . ASN B 1 39 ? 8.18 -16.531 -14.609 1 98.62 39 ASN B C 1
ATOM 1122 O O . ASN B 1 39 ? 8.312 -15.305 -14.633 1 98.62 39 ASN B O 1
ATOM 1126 N N . ASP B 1 40 ? 9.211 -17.359 -14.375 1 98.56 40 ASP B N 1
ATOM 1127 C CA . ASP B 1 40 ? 10.578 -16.891 -14.18 1 98.56 40 ASP B CA 1
ATOM 1128 C C . ASP B 1 40 ? 10.617 -15.742 -13.164 1 98.56 40 ASP B C 1
ATOM 1130 O O . ASP B 1 40 ? 11.25 -14.711 -13.414 1 98.56 40 ASP B O 1
ATOM 1134 N N . TRP B 1 41 ? 9.828 -16 -12.188 1 98.81 41 TRP B N 1
ATOM 1135 C CA . TRP B 1 41 ? 9.633 -14.914 -11.234 1 98.81 41 TRP B CA 1
ATOM 1136 C C . TRP B 1 41 ? 10.719 -14.922 -10.164 1 98.81 41 TRP B C 1
ATOM 1138 O O . TRP B 1 41 ? 11.328 -15.961 -9.898 1 98.81 41 TRP B O 1
ATOM 1148 N N . SER B 1 42 ? 10.992 -13.773 -9.531 1 98.75 42 SER B N 1
ATOM 1149 C CA . SER B 1 42 ? 11.836 -13.594 -8.359 1 98.75 42 SER B CA 1
ATOM 1150 C C . SER B 1 42 ? 11.312 -12.461 -7.477 1 98.75 42 SER B C 1
ATOM 1152 O O . SER B 1 42 ? 10.641 -11.555 -7.957 1 98.75 42 SER B O 1
ATOM 1154 N N . PHE B 1 43 ? 11.648 -12.586 -6.176 1 98.44 43 PHE B N 1
ATOM 1155 C CA . PHE B 1 43 ? 11.328 -11.492 -5.266 1 98.44 43 PHE B CA 1
ATOM 1156 C C . PHE B 1 43 ? 12.195 -10.273 -5.57 1 98.44 43 PHE B C 1
ATOM 1158 O O . PHE B 1 43 ? 13.383 -10.398 -5.863 1 98.44 43 PHE B O 1
ATOM 1165 N N . THR B 1 44 ? 11.594 -9.148 -5.504 1 98.5 44 THR B N 1
ATOM 1166 C CA . THR B 1 44 ? 12.297 -7.871 -5.59 1 98.5 44 THR B CA 1
ATOM 1167 C C . THR B 1 44 ? 11.586 -6.805 -4.762 1 98.5 44 THR B C 1
ATOM 1169 O O . THR B 1 44 ? 10.789 -7.125 -3.875 1 98.5 44 THR B O 1
ATOM 1172 N N . LYS B 1 45 ? 11.984 -5.562 -4.906 1 98.56 45 LYS B N 1
ATOM 1173 C CA . LYS B 1 45 ? 11.391 -4.453 -4.164 1 98.56 45 LYS B CA 1
ATOM 1174 C C . LYS B 1 45 ? 11.109 -3.266 -5.082 1 98.56 45 LYS B C 1
ATOM 1176 O O . LYS B 1 45 ? 11.789 -3.084 -6.098 1 98.56 45 LYS B O 1
ATOM 1181 N N . ARG B 1 46 ? 10.102 -2.553 -4.746 1 97.94 46 ARG B N 1
ATOM 1182 C CA . ARG B 1 46 ? 9.828 -1.287 -5.414 1 97.94 46 ARG B CA 1
ATOM 1183 C C . ARG B 1 46 ? 9.734 -0.145 -4.406 1 97.94 46 ARG B C 1
ATOM 1185 O O . ARG B 1 46 ? 9.438 -0.369 -3.232 1 97.94 46 ARG B O 1
ATOM 1192 N N . ALA B 1 47 ? 9.984 1.061 -4.93 1 98.06 47 ALA B N 1
ATOM 1193 C CA . ALA B 1 47 ? 9.938 2.25 -4.082 1 98.06 47 ALA B CA 1
ATOM 1194 C C . ALA B 1 47 ? 8.516 2.799 -3.986 1 98.06 47 ALA B C 1
ATOM 1196 O O . ALA B 1 47 ? 7.809 2.885 -4.992 1 98.06 47 ALA B O 1
ATOM 1197 N N . GLU B 1 48 ? 8.125 3.125 -2.736 1 97.81 48 GLU B N 1
ATOM 1198 C CA . GLU B 1 48 ? 6.863 3.826 -2.512 1 97.81 48 GLU B CA 1
ATOM 1199 C C . GLU B 1 48 ? 7.09 5.152 -1.793 1 97.81 48 GLU B C 1
ATOM 1201 O O . GLU B 1 48 ? 7.934 5.242 -0.898 1 97.81 48 GLU B O 1
ATOM 1206 N N . ALA B 1 49 ? 6.352 6.152 -2.123 1 98.06 49 ALA B N 1
ATOM 1207 C CA . ALA B 1 49 ? 6.48 7.484 -1.54 1 98.06 49 ALA B CA 1
ATOM 1208 C C . ALA B 1 49 ? 6.02 7.492 -0.085 1 98.06 49 ALA B C 1
ATOM 1210 O O . ALA B 1 49 ? 4.961 6.945 0.241 1 98.06 49 ALA B O 1
ATOM 1211 N N . CYS B 1 50 ? 6.809 8.141 0.76 1 98.75 50 CYS B N 1
ATOM 1212 C CA . CYS B 1 50 ? 6.492 8.344 2.168 1 98.75 50 CYS B CA 1
ATOM 1213 C C . CYS B 1 50 ? 7.129 9.633 2.688 1 98.75 50 CYS B C 1
ATOM 1215 O O . CYS B 1 50 ? 7.621 10.445 1.906 1 98.75 50 CYS B O 1
ATOM 1217 N N . LEU B 1 51 ? 6.965 9.891 3.953 1 98.81 51 LEU B N 1
ATOM 1218 C CA . LEU B 1 51 ? 7.555 11.078 4.566 1 98.81 51 LEU B CA 1
ATOM 1219 C C . LEU B 1 51 ? 8.516 10.688 5.684 1 98.81 51 LEU B C 1
ATOM 1221 O O . LEU B 1 51 ? 8.273 9.727 6.414 1 98.81 51 LEU B O 1
ATOM 1225 N N . ALA B 1 52 ? 9.586 11.383 5.793 1 98.88 52 ALA B N 1
ATOM 1226 C CA . ALA B 1 52 ? 10.438 11.398 6.98 1 98.88 52 ALA B CA 1
ATOM 1227 C C . ALA B 1 52 ? 10.219 12.664 7.797 1 98.88 52 ALA B C 1
ATOM 1229 O O . ALA B 1 52 ? 10 13.742 7.234 1 98.88 52 ALA B O 1
ATOM 1230 N N . GLY B 1 53 ? 10.273 12.508 9.141 1 98.81 53 GLY B N 1
ATOM 1231 C CA . GLY B 1 53 ? 10.117 13.695 9.969 1 98.81 53 GLY B CA 1
ATOM 1232 C C . GLY B 1 53 ? 10.125 13.383 11.453 1 98.81 53 GLY B C 1
ATOM 1233 O O . GLY B 1 53 ? 10.414 12.25 11.859 1 98.81 53 GLY B O 1
ATOM 1234 N N . VAL B 1 54 ? 9.867 14.422 12.234 1 98.88 54 VAL B N 1
ATOM 1235 C CA . VAL B 1 54 ? 9.82 14.336 13.688 1 98.88 54 VAL B CA 1
ATOM 1236 C C . VAL B 1 54 ? 8.375 14.289 14.164 1 98.88 54 VAL B C 1
ATOM 1238 O O . VAL B 1 54 ? 7.59 15.195 13.852 1 98.88 54 VAL B O 1
ATOM 1241 N N . VAL B 1 55 ? 8.016 13.227 14.938 1 98.81 55 VAL B N 1
ATOM 1242 C CA . VAL B 1 55 ? 6.605 13.008 15.242 1 98.81 55 VAL B CA 1
ATOM 1243 C C . VAL B 1 55 ? 6.301 13.516 16.656 1 98.81 55 VAL B C 1
ATOM 1245 O O . VAL B 1 55 ? 7.152 13.453 17.531 1 98.81 55 VAL B O 1
ATOM 1248 N N . HIS B 1 56 ? 5.125 14 16.859 1 98.56 56 HIS B N 1
ATOM 1249 C CA . HIS B 1 56 ? 4.562 14.391 18.156 1 98.56 56 HIS B CA 1
ATOM 1250 C C . HIS B 1 56 ? 3.131 13.883 18.297 1 98.56 56 HIS B C 1
ATOM 1252 O O . HIS B 1 56 ? 2.418 13.727 17.312 1 98.56 56 HIS B O 1
ATOM 1258 N N . ASP B 1 57 ? 2.688 13.547 19.578 1 97.94 57 ASP B N 1
ATOM 1259 C CA . ASP B 1 57 ? 1.333 13.133 19.922 1 97.94 57 ASP B CA 1
ATOM 1260 C C . ASP B 1 57 ? 0.989 11.789 19.266 1 97.94 57 ASP B C 1
ATOM 1262 O O . ASP B 1 57 ? -0.151 11.57 18.859 1 97.94 57 ASP B O 1
ATOM 1266 N N . HIS B 1 58 ? 2.055 11.086 19 1 97.88 58 HIS B N 1
ATOM 1267 C CA . HIS B 1 58 ? 1.835 9.734 18.484 1 97.88 58 HIS B CA 1
ATOM 1268 C C . HIS B 1 58 ? 1.307 8.812 19.578 1 97.88 58 HIS B C 1
ATOM 1270 O O . HIS B 1 58 ? 1.745 8.891 20.734 1 97.88 58 HIS B O 1
ATOM 1276 N N . PRO B 1 59 ? 0.444 7.898 19.281 1 96.19 59 PRO B N 1
ATOM 1277 C CA . PRO B 1 59 ? -0.166 7.059 20.312 1 96.19 59 PRO B CA 1
ATOM 1278 C C . PRO B 1 59 ? 0.848 6.16 21.016 1 96.19 59 PRO B C 1
ATOM 1280 O O . PRO B 1 59 ? 0.669 5.828 22.188 1 96.19 59 PRO B O 1
ATOM 1283 N N . THR B 1 60 ? 1.912 5.832 20.281 1 96.69 60 THR B N 1
ATOM 1284 C CA . THR B 1 60 ? 2.775 4.812 20.875 1 96.69 60 THR B CA 1
ATOM 1285 C C . THR B 1 60 ? 4.227 5.281 20.891 1 96.69 60 THR B C 1
ATOM 1287 O O . THR B 1 60 ? 5.07 4.676 21.562 1 96.69 60 THR B O 1
ATOM 1290 N N . LEU B 1 61 ? 4.562 6.215 20.094 1 97.38 61 LEU B N 1
ATOM 1291 C CA . LEU B 1 61 ? 5.941 6.684 20 1 97.38 61 LEU B CA 1
ATOM 1292 C C . LEU B 1 61 ? 6.141 7.949 20.828 1 97.38 61 LEU B C 1
ATOM 1294 O O . LEU B 1 61 ? 5.258 8.805 20.891 1 97.38 61 LEU B O 1
ATOM 1298 N N . PRO B 1 62 ? 7.309 8.141 21.391 1 97.62 62 PRO B N 1
ATOM 1299 C CA . PRO B 1 62 ? 7.574 9.367 22.141 1 97.62 62 PRO B CA 1
ATOM 1300 C C . PRO B 1 62 ? 7.664 10.602 21.25 1 97.62 62 PRO B C 1
ATOM 1302 O O . PRO B 1 62 ? 8.109 10.508 20.109 1 97.62 62 PRO B O 1
ATOM 1305 N N . ASP B 1 63 ? 7.277 11.688 21.875 1 98.31 63 ASP B N 1
ATOM 1306 C CA . ASP B 1 63 ? 7.402 12.953 21.156 1 98.31 63 ASP B CA 1
ATOM 1307 C C . ASP B 1 63 ? 8.859 13.234 20.781 1 98.31 63 ASP B C 1
ATOM 1309 O O . ASP B 1 63 ? 9.766 13.016 21.594 1 98.31 63 ASP B O 1
ATOM 1313 N N . GLY B 1 64 ? 9.016 13.75 19.562 1 98.38 64 GLY B N 1
ATOM 1314 C CA . GLY B 1 64 ? 10.359 14.148 19.156 1 98.38 64 GLY B CA 1
ATOM 1315 C C . GLY B 1 64 ? 11.109 13.062 18.422 1 98.38 64 GLY B C 1
ATOM 1316 O O . GLY B 1 64 ? 12.234 13.281 17.969 1 98.38 64 GLY B O 1
ATOM 1317 N N . HIS B 1 65 ? 10.562 11.906 18.281 1 98.38 65 HIS B N 1
ATOM 1318 C CA . HIS B 1 65 ? 11.203 10.805 17.562 1 98.38 65 HIS B CA 1
ATOM 1319 C C . HIS B 1 65 ? 11.195 11.039 16.062 1 98.38 65 HIS B C 1
ATOM 1321 O O . HIS B 1 65 ? 10.188 11.5 15.508 1 98.38 65 HIS B O 1
ATOM 1327 N N . GLN B 1 66 ? 12.344 10.719 15.43 1 98.62 66 GLN B N 1
ATOM 1328 C CA . GLN B 1 66 ? 12.406 10.688 13.977 1 98.62 66 GLN B CA 1
ATOM 1329 C C . GLN B 1 66 ? 11.766 9.414 13.422 1 98.62 66 GLN B C 1
ATOM 1331 O O . GLN B 1 66 ? 12.086 8.312 13.859 1 98.62 66 GLN B O 1
ATOM 1336 N N . ILE B 1 67 ? 10.844 9.672 12.422 1 98.75 67 ILE B N 1
ATOM 1337 C CA . ILE B 1 67 ? 10.203 8.492 11.852 1 98.75 67 ILE B CA 1
ATOM 1338 C C . ILE B 1 67 ? 10.195 8.586 10.328 1 98.75 67 ILE B C 1
ATOM 1340 O O . ILE B 1 67 ? 10.453 9.656 9.766 1 98.75 67 ILE B O 1
ATOM 1344 N N . ILE B 1 68 ? 10.07 7.492 9.641 1 98.69 68 ILE B N 1
ATOM 1345 C CA . ILE B 1 68 ? 9.625 7.359 8.258 1 98.69 68 ILE B CA 1
ATOM 1346 C C . ILE B 1 68 ? 8.227 6.758 8.219 1 98.69 68 ILE B C 1
ATOM 1348 O O . ILE B 1 68 ? 7.98 5.699 8.797 1 98.69 68 ILE B O 1
ATOM 1352 N N . THR B 1 69 ? 7.277 7.398 7.648 1 98.62 69 THR B N 1
ATOM 1353 C CA . THR B 1 69 ? 5.895 6.934 7.645 1 98.62 69 THR B CA 1
ATOM 1354 C C . THR B 1 69 ? 5.73 5.742 6.707 1 98.62 69 THR B C 1
ATOM 1356 O O . THR B 1 69 ? 6.641 5.414 5.945 1 98.62 69 THR B O 1
ATOM 1359 N N . SER B 1 70 ? 4.578 5.117 6.785 1 97.75 70 SER B N 1
ATOM 1360 C CA . SER B 1 70 ? 4.152 4.184 5.75 1 97.75 70 SER B CA 1
ATOM 1361 C C . SER B 1 70 ? 3.781 4.914 4.465 1 97.75 70 SER B C 1
ATOM 1363 O O . SER B 1 70 ? 3.924 6.137 4.375 1 97.75 70 SER B O 1
ATOM 1365 N N . GLN B 1 71 ? 3.447 4.23 3.424 1 98.31 71 GLN B N 1
ATOM 1366 C CA . GLN B 1 71 ? 3.146 4.766 2.098 1 98.31 71 GLN B CA 1
ATOM 1367 C C . GLN B 1 71 ? 2.045 5.82 2.166 1 98.31 71 GLN B C 1
ATOM 1369 O O . GLN B 1 71 ? 1.069 5.656 2.9 1 98.31 71 GLN B O 1
ATOM 1374 N N . LEU B 1 72 ? 2.133 6.863 1.368 1 98.75 72 LEU B N 1
ATOM 1375 C CA . LEU B 1 72 ? 1.138 7.922 1.266 1 98.75 72 LEU B CA 1
ATOM 1376 C C . LEU B 1 72 ? -0.026 7.492 0.378 1 98.75 72 LEU B C 1
ATOM 1378 O O . LEU B 1 72 ? 0.184 6.938 -0.703 1 98.75 72 LEU B O 1
ATOM 1382 N N . PHE B 1 73 ? -1.263 7.895 0.806 1 98.81 73 PHE B N 1
ATOM 1383 C CA . PHE B 1 73 ? -2.426 7.535 0.004 1 98.81 73 PHE B CA 1
ATOM 1384 C C . PHE B 1 73 ? -3.25 8.773 -0.339 1 98.81 73 PHE B C 1
ATOM 1386 O O . PHE B 1 73 ? -3.971 8.781 -1.34 1 98.81 73 PHE B O 1
ATOM 1393 N N . ALA B 1 74 ? -3.188 9.836 0.55 1 98.69 74 ALA B N 1
ATOM 1394 C CA . ALA B 1 74 ? -3.973 11.031 0.267 1 98.69 74 ALA B CA 1
ATOM 1395 C C . ALA B 1 74 ? -3.395 12.25 0.985 1 98.69 74 ALA B C 1
ATOM 1397 O O . ALA B 1 74 ? -2.758 12.117 2.033 1 98.69 74 ALA B O 1
ATOM 1398 N N . HIS B 1 75 ? -3.527 13.32 0.388 1 98.5 75 HIS B N 1
ATOM 1399 C CA . HIS B 1 75 ? -3.279 14.648 0.942 1 98.5 75 HIS B CA 1
ATOM 1400 C C . HIS B 1 75 ? -4.57 15.445 1.058 1 98.5 75 HIS B C 1
ATOM 1402 O O . HIS B 1 75 ? -5.363 15.5 0.114 1 98.5 75 HIS B O 1
ATOM 1408 N N . TYR B 1 76 ? -4.875 15.906 2.215 1 98.44 76 TYR B N 1
ATOM 1409 C CA . TYR B 1 76 ? -6.074 16.672 2.535 1 98.44 76 TYR B CA 1
ATOM 1410 C C . TYR B 1 76 ? -5.711 18.031 3.121 1 98.44 76 TYR B C 1
ATOM 1412 O O . TYR B 1 76 ? -4.859 18.125 4.012 1 98.44 76 TYR B O 1
ATOM 1420 N N . VAL B 1 77 ? -6.309 19.172 2.586 1 97.75 77 VAL B N 1
ATOM 1421 C CA . VAL B 1 77 ? -6.035 20.531 3.031 1 97.75 77 VAL B CA 1
ATOM 1422 C C . VAL B 1 77 ? -7.344 21.219 3.408 1 97.75 77 VAL B C 1
ATOM 1424 O O . VAL B 1 77 ? -8.312 21.188 2.646 1 97.75 77 VAL B O 1
ATOM 1427 N N . GLU B 1 78 ? -7.41 21.719 4.539 1 97.06 78 GLU B N 1
ATOM 1428 C CA . GLU B 1 78 ? -8.516 22.562 5 1 97.06 78 GLU B CA 1
ATOM 1429 C C . GLU B 1 78 ? -8.008 23.719 5.867 1 97.06 78 GLU B C 1
ATOM 1431 O O . GLU B 1 78 ? -7.246 23.5 6.809 1 97.06 78 GLU B O 1
ATOM 1436 N N . ASP B 1 79 ? -8.438 24.953 5.508 1 95.19 79 ASP B N 1
ATOM 1437 C CA . ASP B 1 79 ? -8.07 26.156 6.254 1 95.19 79 ASP B CA 1
ATOM 1438 C C . ASP B 1 79 ? -6.555 26.25 6.422 1 95.19 79 ASP B C 1
ATOM 1440 O O . ASP B 1 79 ? -6.059 26.469 7.527 1 95.19 79 ASP B O 1
ATOM 1444 N N . ASP B 1 80 ? -5.75 25.906 5.398 1 95 80 ASP B N 1
ATOM 1445 C CA . ASP B 1 80 ? -4.301 26.031 5.297 1 95 80 ASP B CA 1
ATOM 1446 C C . ASP B 1 80 ? -3.596 25.016 6.195 1 95 80 ASP B C 1
ATOM 1448 O O . ASP B 1 80 ? -2.393 25.125 6.441 1 95 80 ASP B O 1
ATOM 1452 N N . LYS B 1 81 ? -4.422 24.125 6.723 1 96.75 81 LYS B N 1
ATOM 1453 C CA . LYS B 1 81 ? -3.863 22.984 7.441 1 96.75 81 LYS B CA 1
ATOM 1454 C C . LYS B 1 81 ? -3.723 21.766 6.523 1 96.75 81 LYS B C 1
ATOM 1456 O O . LYS B 1 81 ? -4.605 21.5 5.703 1 96.75 81 LYS B O 1
ATOM 1461 N N . HIS B 1 82 ? -2.584 21.141 6.578 1 98 82 HIS B N 1
ATOM 1462 C CA . HIS B 1 82 ? -2.277 20 5.719 1 98 82 HIS B CA 1
ATOM 1463 C C . HIS B 1 82 ? -2.348 18.688 6.496 1 98 82 HIS B C 1
ATOM 1465 O O . HIS B 1 82 ? -1.832 18.594 7.613 1 98 82 HIS B O 1
ATOM 1471 N N . PHE B 1 83 ? -2.992 17.703 5.934 1 98.62 83 PHE B N 1
ATOM 1472 C CA . PHE B 1 83 ? -3.088 16.359 6.453 1 98.62 83 PHE B CA 1
ATOM 1473 C C . PHE B 1 83 ? -2.713 15.336 5.383 1 98.62 83 PHE B C 1
ATOM 1475 O O . PHE B 1 83 ? -2.971 15.547 4.199 1 98.62 83 PHE B O 1
ATOM 1482 N N . VAL B 1 84 ? -2.086 14.258 5.793 1 98.81 84 VAL B N 1
ATOM 1483 C CA . VAL B 1 84 ? -1.823 13.148 4.879 1 98.81 84 VAL B CA 1
ATOM 1484 C C . VAL B 1 84 ? -2.328 11.844 5.496 1 98.81 84 VAL B C 1
ATOM 1486 O O . VAL B 1 84 ? -2.203 11.633 6.703 1 98.81 84 VAL B O 1
ATOM 1489 N N . ARG B 1 85 ? -2.947 11.07 4.672 1 98.75 85 ARG B N 1
ATOM 1490 C CA . ARG B 1 85 ? -3.326 9.719 5.066 1 98.75 85 ARG B CA 1
ATOM 1491 C C . ARG B 1 85 ? -2.318 8.695 4.555 1 98.75 85 ARG B C 1
ATOM 1493 O O . ARG B 1 85 ? -2.174 8.508 3.348 1 98.75 85 ARG B O 1
ATOM 1500 N N . THR B 1 86 ? -1.606 8.047 5.473 1 98.62 86 THR B N 1
ATOM 1501 C CA . THR B 1 86 ? -0.706 6.949 5.148 1 98.62 86 THR B CA 1
ATOM 1502 C C . THR B 1 86 ? -1.404 5.605 5.328 1 98.62 86 THR B C 1
ATOM 1504 O O . THR B 1 86 ? -2.582 5.555 5.688 1 98.62 86 THR B O 1
ATOM 1507 N N . LEU B 1 87 ? -0.672 4.566 4.984 1 98.12 87 LEU B N 1
ATOM 1508 C CA . LEU B 1 87 ? -1.231 3.238 5.211 1 98.12 87 LEU B CA 1
ATOM 1509 C C . LEU B 1 87 ? -1.637 3.059 6.668 1 98.12 87 LEU B C 1
ATOM 1511 O O . LEU B 1 87 ? -2.658 2.432 6.961 1 98.12 87 LEU B O 1
ATOM 1515 N N . SER B 1 88 ? -0.94 3.619 7.605 1 97.5 88 SER B N 1
ATOM 1516 C CA . SER B 1 88 ? -1.136 3.344 9.023 1 97.5 88 SER B CA 1
ATOM 1517 C C . SER B 1 88 ? -2.125 4.324 9.648 1 97.5 88 SER B C 1
ATOM 1519 O O . SER B 1 88 ? -3.023 3.922 10.391 1 97.5 88 SER B O 1
ATOM 1521 N N . ARG B 1 89 ? -1.95 5.664 9.422 1 97.94 89 ARG B N 1
ATOM 1522 C CA . ARG B 1 89 ? -2.779 6.652 10.102 1 97.94 89 ARG B CA 1
ATOM 1523 C C . ARG B 1 89 ? -2.703 8.008 9.406 1 97.94 89 ARG B C 1
ATOM 1525 O O . ARG B 1 89 ? -1.959 8.172 8.438 1 97.94 89 ARG B O 1
ATOM 1532 N N . TRP B 1 90 ? -3.584 8.922 9.875 1 98.69 90 TRP B N 1
ATOM 1533 C CA . TRP B 1 90 ? -3.512 10.328 9.508 1 98.69 90 TRP B CA 1
ATOM 1534 C C . TRP B 1 90 ? -2.344 11.023 10.203 1 98.69 90 TRP B C 1
ATOM 1536 O O . TRP B 1 90 ? -2.066 10.75 11.375 1 98.69 90 TRP B O 1
ATOM 1546 N N . TYR B 1 91 ? -1.728 11.961 9.531 1 98.75 91 TYR B N 1
ATOM 1547 C CA . TYR B 1 91 ? -0.792 12.906 10.117 1 98.75 91 TYR B CA 1
ATOM 1548 C C . TYR B 1 91 ? -1.191 14.344 9.797 1 98.75 91 TYR B C 1
ATOM 1550 O O . TYR B 1 91 ? -1.6 14.641 8.672 1 98.75 91 TYR B O 1
ATOM 1558 N N . ARG B 1 92 ? -1.108 15.117 10.805 1 98.62 92 ARG B N 1
ATOM 1559 C CA . ARG B 1 92 ? -1.012 16.547 10.523 1 98.62 92 ARG B CA 1
ATOM 1560 C C . ARG B 1 92 ? 0.402 16.922 10.094 1 98.62 92 ARG B C 1
ATOM 1562 O O . ARG B 1 92 ? 1.38 16.469 10.695 1 98.62 92 ARG B O 1
ATOM 1569 N N . ILE B 1 93 ? 0.501 17.734 9.102 1 98.5 93 ILE B N 1
ATOM 1570 C CA . ILE B 1 93 ? 1.816 18.062 8.57 1 98.5 93 ILE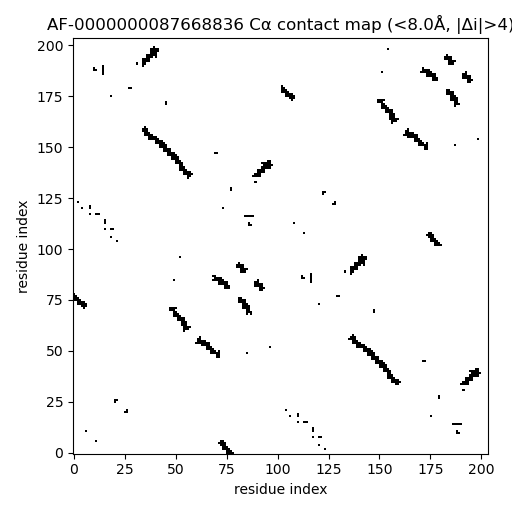 B CA 1
ATOM 1571 C C . ILE B 1 93 ? 2.195 19.484 8.969 1 98.5 93 ILE B C 1
ATOM 1573 O O . ILE B 1 93 ? 1.448 20.438 8.703 1 98.5 93 ILE B O 1
ATOM 1577 N N . GLY B 1 94 ? 3.258 19.594 9.656 1 98.06 94 GLY B N 1
ATOM 1578 C CA . GLY B 1 94 ? 3.773 20.891 10.07 1 98.06 94 GLY B CA 1
ATOM 1579 C C . GLY B 1 94 ? 4.77 21.484 9.094 1 98.06 94 GLY B C 1
ATOM 1580 O O . GLY B 1 94 ? 4.543 21.453 7.879 1 98.06 94 GLY B O 1
ATOM 1581 N N . SER B 1 95 ? 5.887 22 9.625 1 97.44 95 SER B N 1
ATOM 1582 C CA . SER B 1 95 ? 6.871 22.672 8.789 1 97.44 95 SER B CA 1
ATOM 1583 C C . SER B 1 95 ? 7.809 21.688 8.117 1 97.44 95 SER B C 1
ATOM 1585 O O . SER B 1 95 ? 8.195 20.688 8.727 1 97.44 95 SER B O 1
ATOM 1587 N N . PRO B 1 96 ? 8.227 21.969 6.906 1 98.19 96 PRO B N 1
ATOM 1588 C CA . PRO B 1 96 ? 9.188 21.094 6.234 1 98.19 96 PRO B CA 1
ATOM 1589 C C . PRO B 1 96 ? 10.594 21.203 6.82 1 98.19 96 PRO B C 1
ATOM 1591 O O . PRO B 1 96 ? 10.906 22.156 7.523 1 98.19 96 PRO B O 1
ATOM 1594 N N . ALA B 1 97 ? 11.359 20.172 6.562 1 97.62 97 ALA B N 1
ATOM 1595 C CA . ALA B 1 97 ? 12.781 20.25 6.883 1 97.62 97 ALA B CA 1
ATOM 1596 C C . ALA B 1 97 ? 13.469 21.375 6.117 1 97.62 97 ALA B C 1
ATOM 1598 O O . ALA B 1 97 ? 13.125 21.656 4.965 1 97.62 97 ALA B O 1
ATOM 1599 N N . PRO B 1 98 ? 14.367 22.031 6.781 1 93.25 98 PRO B N 1
ATOM 1600 C CA . PRO B 1 98 ? 15.094 23.094 6.082 1 93.25 98 PRO B CA 1
ATOM 1601 C C . PRO B 1 98 ? 15.867 22.578 4.863 1 93.25 98 PRO B C 1
ATOM 1603 O O . PRO B 1 98 ? 16.328 21.438 4.859 1 93.25 98 PRO B O 1
ATOM 1606 N N . GLU B 1 99 ? 15.836 23.281 3.789 1 86.88 99 GLU B N 1
ATOM 1607 C CA . GLU B 1 99 ? 16.594 22.922 2.59 1 86.88 99 GLU B CA 1
ATOM 1608 C C . GLU B 1 99 ? 18.094 22.891 2.869 1 86.88 99 GLU B C 1
ATOM 1610 O O . GLU B 1 99 ? 18.609 23.734 3.6 1 86.88 99 GLU B O 1
ATOM 1615 N N . VAL B 1 100 ? 18.641 21.734 2.721 1 71.19 100 VAL B N 1
ATOM 1616 C CA . VAL B 1 100 ? 20.094 21.719 2.832 1 71.19 100 VAL B CA 1
ATOM 1617 C C . VAL B 1 100 ? 20.703 22.531 1.684 1 71.19 100 VAL B C 1
ATOM 1619 O O . VAL B 1 100 ? 20.438 22.25 0.513 1 71.19 100 VAL B O 1
ATOM 1622 N N . LYS B 1 101 ? 20.891 23.812 1.964 1 62.84 101 LYS B N 1
ATOM 1623 C CA . LYS B 1 101 ? 21.625 24.609 0.997 1 62.84 101 LYS B CA 1
ATOM 1624 C C . LYS B 1 101 ? 22.984 23.969 0.688 1 62.84 101 LYS B C 1
ATOM 1626 O O . LYS B 1 101 ? 23.719 23.594 1.6 1 62.84 101 LYS B O 1
ATOM 1631 N N . SER B 1 102 ? 23.047 23.266 -0.46 1 51.47 102 SER B N 1
ATOM 1632 C CA . SER B 1 102 ? 24.422 23 -0.892 1 51.47 102 SER B CA 1
ATOM 1633 C C . SER B 1 102 ? 25.219 24.281 -1.035 1 51.47 102 SER B C 1
ATOM 1635 O O . SER B 1 102 ? 24.656 25.328 -1.353 1 51.47 102 SER B O 1
#